Protein AF-Q2S5H6-F1 (afdb_monomer_lite)

Secondary structure (DSSP, 8-state):
-------------------------------PPPP----------------PPPPPP-----GGGTTS-TTSEEEEEEBSSPPPHHHHHHHHHHHHHHHTT-EETTEEEEEEEEEETTTEEEEEEEETTSS---HHHHHHHHHHHHHHHHTTTPPBPPTTEEEEE-TTS-EEEEEHHHHHHHHHTTSS-TTSEEE-TT--BHHHHHTTTTEEEGGGSGGGGGS------

pLDDT: mean 79.09, std 21.15, range [35.5, 98.0]

Sequence (229 aa):
MSGPPSAFHFSFSSQKHDGSGPSSFPRPCGAPCPPQTTDRVQLTRTTRPLLFPVPLRPMADPPAFSALPDDARLWIHATAAPLDDATQSALLDRLSAFMDGWTSHQQPVEGAATILDDRFLVVAAAPVGGGDISGCGIDDLAHAIDDAASALDVDWVPSLHVLYRTADGGVAAVSRRTFQQRAGDGAVTADTPVFDPSLTTLGALREGAFEAPARESWHAQLLGTPAAS

Foldseek 3Di:
DDDDDDDDDDDDDDDDDDDDDDDDDDDDDDDDDDDPDPPPPPPPPPVPPPLDQPPQDQPAQPPQCPVPDQQWWKFKWFFQDFADPVLQVQLQVLLVVCLVPQDAPNFRKHKHWHDDLSTIIMITIATDPGDDGDPVSVVSSVVSNVVSCVVSVIHTQDP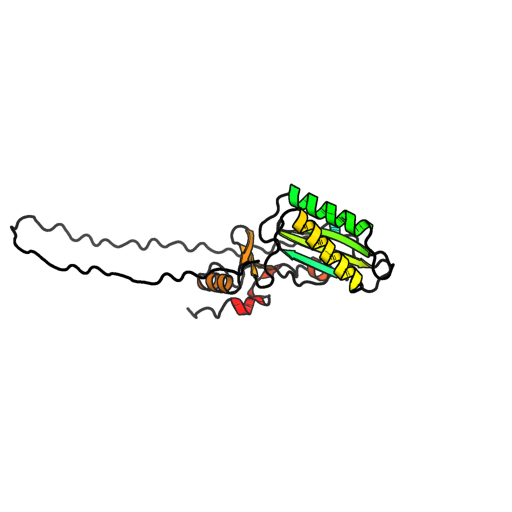QWWWWQFSVRHIHTGHLVVVLVCLVVVRADQSTKTADSPDTTNNCVNVVVGIDRCVVDPNVVSNPDPPDD

Radius of gyration: 29.43 Å; chains: 1; bounding box: 81×72×67 Å

Structure (mmCIF, N/CA/C/O backbone):
data_AF-Q2S5H6-F1
#
_entry.id   AF-Q2S5H6-F1
#
loop_
_atom_site.group_PDB
_atom_site.id
_atom_site.type_symbol
_atom_site.label_atom_id
_atom_site.label_alt_id
_atom_site.label_comp_id
_atom_site.label_asym_id
_atom_site.label_entity_id
_atom_site.label_seq_id
_atom_site.pdbx_PDB_ins_code
_atom_site.Cartn_x
_atom_site.Cartn_y
_atom_site.Cartn_z
_atom_site.occupancy
_atom_site.B_iso_or_equiv
_atom_site.auth_seq_id
_atom_site.auth_comp_id
_atom_site.auth_asym_id
_atom_site.auth_atom_id
_atom_site.pdbx_PDB_model_num
ATOM 1 N N . MET A 1 1 ? 8.651 54.892 -1.397 1.00 41.31 1 MET A N 1
ATOM 2 C CA . MET A 1 1 ? 7.287 55.368 -1.096 1.00 41.31 1 MET A CA 1
ATOM 3 C C . MET A 1 1 ? 6.672 54.421 -0.086 1.00 41.31 1 MET A C 1
ATOM 5 O O . MET A 1 1 ? 6.581 53.243 -0.379 1.00 41.31 1 MET A O 1
ATOM 9 N N . SER A 1 2 ? 6.359 54.987 1.081 1.00 45.00 2 SER A N 1
ATOM 10 C CA . SER A 1 2 ? 5.353 54.593 2.079 1.00 45.00 2 SER A CA 1
ATOM 11 C C . SER A 1 2 ? 5.37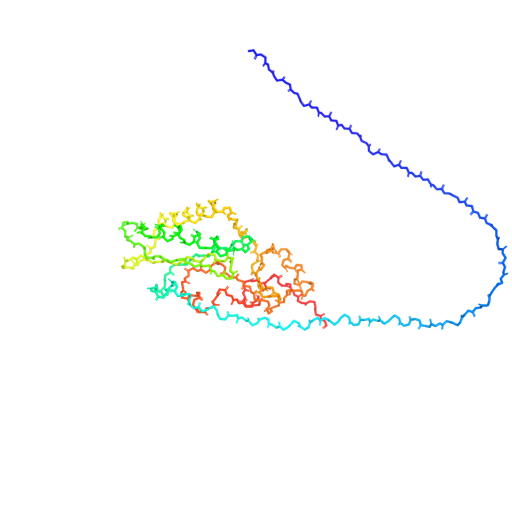8 53.178 2.671 1.00 45.00 2 SER A C 1
ATOM 13 O O . SER A 1 2 ? 5.160 52.186 1.990 1.00 45.00 2 SER A O 1
ATOM 15 N N . GLY A 1 3 ? 5.619 53.148 3.987 1.00 40.16 3 GLY A N 1
ATOM 16 C CA . GLY A 1 3 ? 5.584 51.979 4.862 1.00 40.16 3 GLY A CA 1
ATOM 17 C C . GLY A 1 3 ? 4.180 51.437 5.187 1.00 40.16 3 GLY A C 1
ATOM 18 O O . GLY A 1 3 ? 3.204 51.792 4.525 1.00 40.16 3 GLY A O 1
ATOM 19 N N . PRO A 1 4 ? 4.090 50.557 6.202 1.00 63.69 4 PRO A N 1
ATOM 20 C CA . PRO A 1 4 ? 2.935 49.706 6.473 1.00 63.69 4 PRO A CA 1
ATOM 21 C C . PRO A 1 4 ? 1.934 50.374 7.426 1.00 63.69 4 PRO A C 1
ATOM 23 O O . PRO A 1 4 ? 2.270 51.334 8.122 1.00 63.69 4 PRO A O 1
ATOM 26 N N . PRO A 1 5 ? 0.712 49.836 7.510 1.00 57.59 5 PRO A N 1
ATOM 27 C CA . PRO A 1 5 ? 0.063 49.682 8.819 1.00 57.59 5 PRO A CA 1
ATOM 28 C C . PRO A 1 5 ? -0.755 48.374 8.869 1.00 57.59 5 PRO A C 1
ATOM 30 O O . PRO A 1 5 ? -1.019 47.762 7.843 1.00 57.59 5 PRO A O 1
ATOM 33 N N . SER A 1 6 ? -1.277 47.849 9.967 1.00 49.31 6 SER A N 1
ATOM 34 C CA . SER A 1 6 ? -1.144 48.024 11.410 1.00 49.31 6 SER A CA 1
ATOM 35 C C . SER A 1 6 ? -1.956 46.868 12.000 1.00 49.31 6 SER A C 1
ATOM 37 O O . SER A 1 6 ? -2.987 46.484 11.447 1.00 49.31 6 SER A O 1
ATOM 39 N N . ALA A 1 7 ? -1.517 46.337 13.135 1.00 41.97 7 ALA A N 1
ATOM 40 C CA . ALA A 1 7 ? -2.331 45.465 13.966 1.00 41.97 7 ALA A CA 1
ATOM 41 C C . ALA A 1 7 ? -3.541 46.232 14.533 1.00 41.97 7 ALA A C 1
ATOM 43 O O . ALA A 1 7 ? -3.397 47.378 14.958 1.00 41.97 7 ALA A O 1
ATOM 44 N N . PHE A 1 8 ? -4.702 45.576 14.613 1.00 41.41 8 PHE A N 1
ATOM 45 C CA . PHE A 1 8 ? -5.784 45.980 15.511 1.00 41.41 8 PHE A CA 1
ATOM 46 C C . PHE A 1 8 ? -6.101 44.842 16.477 1.00 41.41 8 PHE A C 1
ATOM 48 O O . PHE A 1 8 ? -6.639 43.799 16.118 1.00 41.41 8 PHE A O 1
ATOM 55 N N . HIS A 1 9 ? -5.728 45.091 17.728 1.00 41.34 9 HIS A N 1
ATOM 56 C CA . HIS A 1 9 ? -6.263 44.454 18.918 1.00 41.34 9 HIS A CA 1
ATOM 57 C C . HIS A 1 9 ? -7.744 44.833 19.054 1.00 41.34 9 HIS A C 1
ATOM 59 O O . HIS A 1 9 ? -8.069 46.019 19.003 1.00 41.34 9 HIS A O 1
ATOM 65 N N . PHE A 1 10 ? -8.613 43.867 19.348 1.00 39.12 10 PHE A N 1
ATOM 66 C CA . PHE A 1 10 ? -9.809 44.142 20.139 1.00 39.12 10 PHE A CA 1
ATOM 67 C C . PHE A 1 10 ? -9.917 43.122 21.264 1.00 39.12 10 PHE A C 1
ATOM 69 O O . PHE A 1 10 ? -9.951 41.912 21.061 1.00 39.12 10 PHE A O 1
ATOM 76 N N . SER A 1 11 ? -9.899 43.677 22.467 1.00 35.50 11 SER A N 1
ATOM 77 C CA . SER A 1 11 ? -10.146 43.017 23.731 1.00 35.50 11 SER A CA 1
ATOM 78 C C . SER A 1 11 ? -11.599 43.273 24.137 1.00 35.50 11 SER A C 1
ATOM 80 O O . SER A 1 11 ? -12.194 44.263 23.711 1.00 35.50 11 SER A O 1
ATOM 82 N N . PHE A 1 12 ? -12.067 42.434 25.057 1.00 37.03 12 PHE A N 1
ATOM 83 C CA . PHE A 1 12 ? -12.981 42.731 26.166 1.00 37.03 12 PHE A CA 1
ATOM 84 C C . PHE A 1 12 ? -14.358 42.035 26.207 1.00 37.03 12 PHE A C 1
ATOM 86 O O . PHE A 1 12 ? -15.304 42.384 25.514 1.00 37.03 12 PHE A O 1
ATOM 93 N N . SER A 1 13 ? -14.414 41.138 27.200 1.00 39.81 13 SER A N 1
ATOM 94 C CA . SER A 1 13 ? -15.422 40.969 28.257 1.00 39.81 13 SER A CA 1
ATOM 95 C C . SER A 1 13 ? -16.746 40.241 28.032 1.00 39.81 13 SER A C 1
ATOM 97 O O . SER A 1 13 ? -17.716 40.753 27.487 1.00 39.81 13 SER A O 1
ATOM 99 N N . SER A 1 14 ? -16.781 39.075 28.689 1.00 46.44 14 SER A N 1
ATOM 100 C CA . SER A 1 14 ? -17.867 38.517 29.499 1.00 46.44 14 SER A CA 1
ATOM 101 C C . SER A 1 14 ? -18.847 39.526 30.094 1.00 46.44 14 SER A C 1
ATOM 103 O O . SER A 1 14 ? -18.432 40.489 30.735 1.00 46.44 14 SER A O 1
ATOM 105 N N . GLN A 1 15 ? -20.126 39.141 30.124 1.00 51.31 15 GLN A N 1
ATOM 106 C CA . GLN A 1 15 ? -20.993 39.476 31.250 1.00 51.31 15 GLN A CA 1
ATOM 107 C C . GLN A 1 15 ? -21.989 38.348 31.553 1.00 51.31 15 GLN A C 1
ATOM 109 O O . GLN A 1 15 ? -22.741 37.899 30.693 1.00 51.31 15 GLN A O 1
ATOM 114 N N . LYS A 1 16 ? -21.949 37.896 32.814 1.00 46.34 16 LYS A N 1
ATOM 115 C CA . LYS A 1 16 ? -22.944 37.051 33.483 1.00 46.34 16 LYS A CA 1
ATOM 116 C C . LYS A 1 16 ? -24.243 37.834 33.685 1.00 46.34 16 LYS A C 1
ATOM 118 O O . LYS A 1 16 ? -24.187 39.025 33.982 1.00 46.34 16 LYS A O 1
ATOM 123 N N . HIS A 1 17 ? -25.372 37.131 33.696 1.00 44.44 17 HIS A N 1
ATOM 124 C CA . HIS A 1 17 ? -26.560 37.572 34.420 1.00 44.44 17 HIS A CA 1
ATOM 125 C C . HIS A 1 17 ? -27.029 36.470 35.377 1.00 44.44 17 HIS A C 1
ATOM 127 O O . HIS A 1 17 ? -27.426 35.389 34.953 1.00 44.44 17 HIS A O 1
ATOM 133 N N . ASP A 1 18 ? -26.923 36.780 36.669 1.00 46.16 18 ASP A N 1
ATOM 134 C CA . ASP A 1 18 ? -27.624 36.145 37.787 1.00 46.16 18 ASP A CA 1
ATOM 135 C C . ASP A 1 18 ? -29.079 36.641 37.840 1.00 46.16 18 ASP A C 1
ATOM 137 O O . ASP A 1 18 ? -29.370 37.765 37.414 1.00 46.16 18 ASP A O 1
ATOM 141 N N . GLY A 1 19 ? -29.979 35.845 38.425 1.00 39.03 19 GLY A N 1
ATOM 142 C CA . GLY A 1 19 ? -31.370 36.251 38.646 1.00 39.03 19 GLY A CA 1
ATOM 143 C C . GLY A 1 19 ? -32.221 35.237 39.412 1.00 39.03 19 GLY A C 1
ATOM 144 O O . GLY A 1 19 ? -32.975 34.475 38.820 1.00 39.03 19 GLY A O 1
ATOM 145 N N . SER A 1 20 ? -32.090 35.259 40.736 1.00 38.12 20 SER A N 1
ATOM 146 C CA . SER A 1 20 ? -32.847 34.517 41.754 1.00 38.12 20 SER A CA 1
ATOM 147 C C . SER A 1 20 ? -34.321 34.940 41.906 1.00 38.12 20 SER A C 1
ATOM 149 O O . SER A 1 20 ? -34.638 36.117 41.770 1.00 38.12 20 SER A O 1
ATOM 151 N N . GLY A 1 21 ? -35.165 34.035 42.425 1.00 37.56 21 GLY A N 1
ATOM 152 C CA . GLY A 1 21 ? -36.109 34.384 43.506 1.00 37.56 21 GLY A CA 1
ATOM 153 C C . GLY A 1 21 ? -37.608 34.074 43.318 1.00 37.56 21 GLY A C 1
ATOM 154 O O . GLY A 1 21 ? -38.071 33.973 42.191 1.00 37.56 21 GLY A O 1
ATOM 155 N N . PRO A 1 22 ? -38.372 33.898 44.421 1.00 60.41 22 PRO A N 1
ATOM 156 C CA . PRO A 1 22 ? -39.398 32.853 44.553 1.00 60.41 22 PRO A CA 1
ATOM 157 C C . PRO A 1 22 ? -40.836 33.380 44.757 1.00 60.41 22 PRO A C 1
ATOM 159 O O . PRO A 1 22 ? -41.041 34.554 45.048 1.00 60.41 22 PRO A O 1
ATOM 162 N N . SER A 1 23 ? -41.841 32.494 44.708 1.00 41.31 23 SER A N 1
ATOM 163 C CA . SER A 1 23 ? -43.149 32.748 45.334 1.00 41.31 23 SER A CA 1
ATOM 164 C C . SER A 1 23 ? -43.878 31.453 45.714 1.00 41.31 23 SER A C 1
ATOM 166 O O . SER A 1 23 ? -43.809 30.449 45.008 1.00 41.31 23 SER A O 1
ATOM 168 N N . SER A 1 24 ? -44.557 31.512 46.858 1.00 39.38 24 SER A N 1
ATOM 169 C CA . SER A 1 24 ? -45.196 30.430 47.616 1.00 39.38 24 SER A CA 1
ATOM 170 C C . SER A 1 24 ? -46.724 30.604 47.687 1.00 39.38 24 SER A C 1
ATOM 172 O O . SER A 1 24 ? -47.216 31.712 47.494 1.00 39.38 24 SER A O 1
ATOM 174 N N . PHE A 1 25 ? -47.403 29.531 48.143 1.00 39.78 25 PHE A N 1
ATOM 175 C CA . PHE A 1 25 ? -48.773 29.405 48.718 1.00 39.78 25 PHE A CA 1
ATOM 176 C C . PHE A 1 25 ? -49.924 28.936 47.779 1.00 39.78 25 PHE A C 1
ATOM 178 O O . PHE A 1 25 ? -49.805 29.060 46.568 1.00 39.78 25 PHE A O 1
ATOM 185 N N . PRO A 1 26 ? -51.042 28.361 48.303 1.00 50.38 26 PRO A N 1
ATOM 186 C CA . PRO A 1 26 ? -51.146 27.013 48.889 1.00 50.38 26 PRO A CA 1
ATOM 187 C C . PRO A 1 26 ? -52.341 26.155 48.355 1.00 50.38 26 PRO A C 1
ATOM 189 O O . PRO A 1 26 ? -53.191 26.620 47.610 1.00 50.38 26 PRO A O 1
ATOM 192 N N . ARG A 1 27 ? -52.355 24.882 48.801 1.00 46.47 27 ARG A N 1
ATOM 193 C CA . ARG A 1 27 ? -53.306 23.727 48.718 1.00 46.47 27 ARG A CA 1
ATOM 194 C C . ARG A 1 27 ? -54.811 23.975 48.405 1.00 46.47 27 ARG A C 1
ATOM 196 O O . ARG A 1 27 ? -55.358 24.992 48.815 1.00 46.47 27 ARG A O 1
ATOM 203 N N . PRO A 1 28 ? -55.532 22.958 47.867 1.00 51.25 28 PRO A N 1
ATOM 204 C CA . PRO A 1 28 ? -56.244 22.013 48.753 1.00 51.25 28 PRO A CA 1
ATOM 205 C C . PRO A 1 28 ? -56.166 20.520 48.359 1.00 51.25 28 PRO A C 1
ATOM 207 O O . PRO A 1 28 ? -55.748 20.138 47.272 1.00 51.25 28 PRO A O 1
ATOM 210 N N . CYS A 1 29 ? -56.543 19.684 49.331 1.00 46.31 29 CYS A N 1
ATOM 211 C CA . CYS A 1 29 ? -56.570 18.222 49.331 1.00 46.31 29 CYS A CA 1
ATOM 212 C C . CYS A 1 29 ? -57.630 17.609 48.399 1.00 46.31 29 CYS A C 1
ATOM 214 O O . CYS A 1 29 ? -58.715 18.165 48.260 1.00 46.31 29 CYS A O 1
ATOM 216 N N . GLY A 1 30 ? -57.374 16.379 47.933 1.00 45.84 30 GLY A N 1
ATOM 217 C CA . GLY A 1 30 ? -58.431 15.416 47.598 1.00 45.84 30 GLY A CA 1
ATOM 218 C C . GLY A 1 30 ? -58.206 14.612 46.319 1.00 45.84 30 GLY A C 1
ATOM 219 O O . GLY A 1 30 ? -58.724 14.990 45.279 1.00 45.84 30 GLY A O 1
ATOM 220 N N . ALA A 1 31 ? -57.503 13.478 46.406 1.00 54.22 31 ALA A N 1
ATOM 221 C CA . ALA A 1 31 ? -57.706 12.320 45.524 1.00 54.22 31 ALA A CA 1
ATOM 222 C C . ALA A 1 31 ? -56.970 11.083 46.086 1.00 54.22 31 ALA A C 1
ATOM 224 O O . ALA A 1 31 ? -55.923 11.241 46.719 1.00 54.22 31 ALA A O 1
ATOM 225 N N . PRO A 1 32 ? -57.518 9.868 45.910 1.00 49.59 32 PRO A N 1
ATOM 226 C CA . PRO A 1 32 ? -57.022 8.657 46.552 1.00 49.59 32 PRO A CA 1
ATOM 227 C C . PRO A 1 32 ? -55.704 8.161 45.946 1.00 49.59 32 PRO A C 1
ATOM 229 O O . PRO A 1 32 ? -55.455 8.271 44.749 1.00 49.59 32 PRO A O 1
ATOM 232 N N . CYS A 1 33 ? -54.879 7.591 46.823 1.00 44.66 33 CYS A N 1
ATOM 233 C CA . CYS A 1 33 ? -53.596 6.966 46.527 1.00 44.66 33 CYS A CA 1
ATOM 234 C C . CYS A 1 33 ? -53.779 5.786 45.546 1.00 44.66 33 CYS A C 1
ATOM 236 O O . CYS A 1 33 ? -54.504 4.847 45.889 1.00 44.66 33 CYS A O 1
ATOM 238 N N . PRO A 1 34 ? -53.156 5.791 44.352 1.00 58.47 34 PRO A N 1
ATOM 239 C CA . PRO A 1 34 ? -53.111 4.609 43.500 1.00 58.47 34 PRO A CA 1
ATOM 240 C C . PRO A 1 34 ? -52.084 3.597 44.043 1.00 58.47 34 PRO A C 1
ATOM 242 O O . PRO A 1 34 ? -51.126 3.984 44.720 1.00 58.47 34 PRO A O 1
ATOM 245 N N . PRO A 1 35 ? -52.265 2.292 43.776 1.00 51.84 35 PRO A N 1
ATOM 246 C CA . PRO A 1 35 ? -51.356 1.264 44.261 1.00 51.84 35 PRO A CA 1
ATOM 247 C C . PRO A 1 35 ? -49.953 1.465 43.679 1.00 51.84 35 PRO A C 1
ATOM 249 O O . PRO A 1 35 ? -49.778 1.634 42.472 1.00 51.84 35 PRO A O 1
ATOM 252 N N . GLN A 1 36 ? -48.958 1.422 44.567 1.00 43.28 36 GLN A N 1
ATOM 253 C CA . GLN A 1 36 ? -47.537 1.367 44.241 1.00 43.28 36 GLN A CA 1
ATOM 254 C C . GLN A 1 36 ? -47.290 0.115 43.395 1.00 43.28 36 GLN A C 1
ATOM 256 O O . GLN A 1 36 ? -47.132 -0.988 43.918 1.00 43.28 36 GLN A O 1
ATOM 261 N N . THR A 1 37 ? -47.301 0.281 42.076 1.00 44.38 37 THR A N 1
ATOM 262 C CA . THR A 1 37 ? -46.774 -0.727 41.165 1.00 44.38 37 THR A CA 1
ATOM 263 C C . THR A 1 37 ? -45.272 -0.531 41.205 1.00 44.38 37 THR A C 1
ATOM 265 O O . THR A 1 37 ? -44.766 0.507 40.784 1.00 44.38 37 THR A O 1
ATOM 268 N N . THR A 1 38 ? -44.565 -1.483 41.800 1.00 50.25 38 THR A N 1
ATOM 269 C CA . THR A 1 38 ? -43.118 -1.591 41.678 1.00 50.25 38 THR A CA 1
ATOM 270 C C . THR A 1 38 ? -42.802 -1.741 40.197 1.00 50.25 38 THR A C 1
ATOM 272 O O . THR A 1 38 ? -42.874 -2.836 39.640 1.00 50.25 38 THR A O 1
ATOM 275 N N . ASP A 1 39 ? -42.496 -0.619 39.549 1.00 41.16 39 ASP A N 1
ATOM 276 C CA . ASP A 1 39 ? -41.937 -0.602 38.209 1.00 41.16 39 ASP A CA 1
ATOM 277 C C . ASP A 1 39 ? -40.529 -1.175 38.326 1.00 41.16 39 ASP A C 1
ATOM 279 O O . ASP A 1 39 ? -39.536 -0.508 38.630 1.00 41.16 39 ASP A O 1
ATOM 283 N N . ARG A 1 40 ? -40.479 -2.500 38.231 1.00 47.91 40 ARG A N 1
ATOM 284 C CA . ARG A 1 40 ? -39.261 -3.250 38.025 1.00 47.91 40 ARG A CA 1
ATOM 285 C C . ARG A 1 40 ? -38.775 -2.796 36.661 1.00 47.91 40 ARG A C 1
ATOM 287 O O . ARG A 1 40 ? -39.165 -3.397 35.665 1.00 47.91 40 ARG A O 1
ATOM 294 N N . VAL A 1 41 ? -37.943 -1.750 36.646 1.00 46.28 41 VAL A N 1
ATOM 295 C CA . VAL A 1 41 ? -37.131 -1.364 35.494 1.00 46.28 41 VAL A CA 1
ATOM 296 C C . VAL A 1 41 ? -36.535 -2.662 34.982 1.00 46.28 41 VAL A C 1
ATOM 298 O O . VAL A 1 41 ? -35.666 -3.268 35.620 1.00 46.28 41 VAL A O 1
ATOM 301 N N . GLN A 1 42 ? -37.104 -3.168 33.889 1.00 46.75 42 GLN A N 1
ATOM 302 C CA . GLN A 1 42 ? -36.507 -4.262 33.168 1.00 46.75 42 GLN A CA 1
ATOM 303 C C . GLN A 1 42 ? -35.183 -3.682 32.708 1.00 46.75 42 GLN A C 1
ATOM 305 O O . GLN A 1 42 ? -35.140 -2.851 31.806 1.00 46.75 42 GLN A O 1
ATOM 310 N N . LEU A 1 43 ? -34.111 -4.084 33.390 1.00 46.41 43 LEU A N 1
ATOM 311 C CA . LEU A 1 43 ? -32.789 -4.156 32.804 1.00 46.41 43 LEU A CA 1
ATOM 312 C C . LEU A 1 43 ? -32.993 -4.957 31.524 1.00 46.41 43 LEU A C 1
ATOM 314 O O . LEU A 1 43 ? -32.978 -6.191 31.538 1.00 46.41 43 LEU A O 1
ATOM 318 N N . THR A 1 44 ? -33.286 -4.256 30.431 1.00 44.62 44 THR A N 1
ATOM 319 C CA . THR A 1 44 ? -33.103 -4.787 29.101 1.00 44.62 44 THR A CA 1
ATOM 320 C C . THR A 1 44 ? -31.645 -5.193 29.117 1.00 44.62 44 THR A C 1
ATOM 322 O O . THR A 1 44 ? -30.741 -4.365 29.219 1.00 44.62 44 THR A O 1
ATOM 325 N N . ARG A 1 45 ? -31.405 -6.506 29.193 1.00 41.41 45 ARG A N 1
ATOM 326 C CA . ARG A 1 45 ? -30.089 -7.059 28.921 1.00 41.41 45 ARG A CA 1
ATOM 327 C C . ARG A 1 45 ? -29.803 -6.563 27.517 1.00 41.41 45 ARG A C 1
ATOM 329 O O . ARG A 1 45 ? -30.344 -7.110 26.561 1.00 41.41 45 ARG A O 1
ATOM 336 N N . THR A 1 46 ? -29.033 -5.485 27.405 1.00 45.00 46 THR A N 1
ATOM 337 C CA . THR A 1 46 ? -28.322 -5.155 26.185 1.00 45.00 46 THR A CA 1
ATOM 338 C C . THR A 1 46 ? -27.510 -6.402 25.919 1.00 45.00 46 THR A C 1
ATOM 340 O O . THR A 1 46 ? -26.529 -6.676 26.613 1.00 45.00 46 THR A O 1
ATOM 343 N N . THR A 1 47 ? -28.029 -7.251 25.038 1.00 45.12 47 THR A N 1
ATOM 344 C CA . THR A 1 47 ? -27.356 -8.455 24.589 1.00 45.12 47 THR A CA 1
ATOM 345 C C . THR A 1 47 ? -26.086 -7.955 23.938 1.00 45.12 47 THR A C 1
ATOM 347 O O . THR A 1 47 ? -26.106 -7.478 22.807 1.00 45.12 47 THR A O 1
ATOM 350 N N . ARG A 1 48 ? -25.000 -7.957 24.715 1.00 49.97 48 ARG A N 1
ATOM 351 C CA . ARG A 1 48 ? -23.657 -7.672 24.238 1.00 49.97 48 ARG A CA 1
ATOM 352 C C . ARG A 1 48 ? -23.461 -8.627 23.062 1.00 49.97 48 ARG A C 1
ATOM 354 O O . ARG A 1 48 ? -23.578 -9.836 23.288 1.00 49.97 48 ARG A O 1
ATOM 361 N N . PRO A 1 49 ? -23.316 -8.124 21.824 1.00 47.78 49 PRO A N 1
ATOM 362 C CA . PRO A 1 49 ? -23.194 -9.001 20.677 1.00 47.78 49 PRO A CA 1
ATOM 363 C C . PRO A 1 49 ? -22.022 -9.930 20.965 1.00 47.78 49 PRO A C 1
ATOM 365 O O . PRO A 1 49 ? -20.974 -9.488 21.442 1.00 47.78 49 PRO A O 1
ATOM 368 N N . LEU A 1 50 ? -22.239 -11.229 20.771 1.00 45.59 50 LEU A N 1
ATOM 369 C CA . LEU A 1 50 ? -21.146 -12.183 20.789 1.00 45.59 50 LEU A CA 1
ATOM 370 C C . LEU A 1 50 ? -20.220 -11.746 19.653 1.00 45.59 50 LEU A C 1
ATOM 372 O O . LEU A 1 50 ? -20.572 -11.898 18.485 1.00 45.59 50 LEU A O 1
ATOM 376 N N . LEU A 1 51 ? -19.092 -11.116 20.000 1.00 53.00 51 LEU A N 1
ATOM 377 C CA . LEU A 1 51 ? -17.994 -10.905 19.070 1.00 53.00 51 LEU A CA 1
ATOM 378 C C . LEU A 1 51 ? -17.495 -12.300 18.706 1.00 53.00 51 LEU A C 1
ATOM 380 O O . LEU A 1 51 ? -16.704 -12.903 19.428 1.00 53.00 51 LEU A O 1
ATOM 384 N N . PHE A 1 52 ? -18.022 -12.846 17.618 1.00 45.06 52 PHE A N 1
ATOM 385 C CA . PHE A 1 52 ? -17.359 -13.946 16.950 1.00 45.06 52 PHE A CA 1
ATOM 386 C C . PHE A 1 52 ? -16.021 -13.401 16.439 1.00 45.06 52 PHE A C 1
ATOM 388 O O . PHE A 1 52 ? -16.013 -12.310 15.858 1.00 45.06 52 PHE A O 1
ATOM 395 N N . PRO A 1 53 ? -14.894 -14.092 16.677 1.00 54.41 53 PRO A N 1
ATOM 396 C CA . PRO A 1 53 ? -13.629 -13.686 16.088 1.00 54.41 53 PRO A CA 1
ATOM 397 C C . PRO A 1 53 ? -13.814 -13.649 14.569 1.00 54.41 53 PRO A C 1
ATOM 399 O O . PRO A 1 53 ? -14.241 -14.639 13.971 1.00 54.41 53 PRO A O 1
ATOM 402 N N . VAL A 1 54 ? -13.565 -12.484 13.962 1.00 56.88 54 VAL A N 1
ATOM 403 C CA . VAL A 1 54 ? -13.546 -12.352 12.504 1.00 56.88 54 VAL A CA 1
ATOM 404 C C . VAL A 1 54 ? -12.446 -13.298 12.025 1.00 56.88 54 VAL A C 1
ATOM 406 O O . VAL A 1 54 ? -11.304 -13.128 12.454 1.00 56.88 54 VAL A O 1
ATOM 409 N N . PRO A 1 55 ? -12.762 -14.336 11.230 1.00 53.62 55 PRO A N 1
ATOM 410 C CA . PRO A 1 55 ? -11.739 -15.265 10.783 1.00 53.62 55 PRO A CA 1
ATOM 411 C C . PRO A 1 55 ? -10.700 -14.482 9.982 1.00 53.62 55 PRO A C 1
ATOM 413 O O . PRO A 1 55 ? -11.070 -13.720 9.086 1.00 53.62 55 PRO A O 1
ATOM 416 N N . LEU A 1 56 ? -9.419 -14.676 10.315 1.00 58.91 56 LEU A N 1
ATOM 417 C CA . LEU A 1 56 ? -8.313 -14.184 9.498 1.00 58.91 56 LEU A CA 1
ATOM 418 C C . LEU A 1 56 ? -8.533 -14.728 8.093 1.00 58.91 56 LEU A C 1
ATOM 420 O O . LEU A 1 56 ? -8.611 -15.947 7.894 1.00 58.91 56 LEU A O 1
ATOM 424 N N . ARG A 1 57 ? -8.728 -13.830 7.132 1.00 61.22 57 ARG A N 1
ATOM 425 C CA . ARG A 1 57 ? -8.839 -14.251 5.743 1.00 61.22 57 ARG A CA 1
ATOM 426 C C . ARG A 1 57 ? -7.429 -14.634 5.313 1.00 61.22 57 ARG A C 1
ATOM 428 O O . ARG A 1 57 ? -6.546 -13.789 5.422 1.00 61.22 57 ARG A O 1
ATOM 435 N N . PRO A 1 58 ? -7.185 -15.872 4.849 1.00 53.41 58 PRO A N 1
ATOM 436 C CA . PRO A 1 58 ? -5.919 -16.164 4.205 1.00 53.41 58 PRO A CA 1
ATOM 437 C C . PRO A 1 58 ? -5.821 -15.225 3.006 1.00 53.41 58 PRO A C 1
ATOM 439 O O . PRO A 1 58 ? -6.616 -15.323 2.067 1.00 53.41 58 PRO A O 1
ATOM 442 N N . MET A 1 59 ? -4.903 -14.265 3.078 1.00 58.47 59 MET A N 1
ATOM 443 C CA . MET A 1 59 ? -4.563 -13.454 1.926 1.00 58.47 59 MET A CA 1
ATOM 444 C C . MET A 1 59 ? -3.893 -14.385 0.928 1.00 58.47 59 MET A C 1
ATOM 446 O O . MET A 1 59 ? -2.777 -14.849 1.137 1.00 58.47 59 MET A O 1
ATOM 450 N N . ALA A 1 60 ? -4.643 -14.746 -0.110 1.00 54.28 60 ALA A N 1
ATOM 451 C CA . ALA A 1 60 ? -4.117 -15.526 -1.212 1.00 54.28 60 ALA A CA 1
ATOM 452 C C . ALA A 1 60 ? -2.984 -14.737 -1.878 1.00 54.28 60 ALA A C 1
ATOM 454 O O . ALA A 1 60 ? -3.115 -13.524 -2.039 1.00 54.28 60 ALA A O 1
ATOM 455 N N . ASP A 1 61 ? -1.908 -15.433 -2.260 1.00 63.78 61 ASP A N 1
ATOM 456 C CA . ASP A 1 61 ? -0.821 -14.888 -3.080 1.00 63.78 61 ASP A CA 1
ATOM 457 C C . ASP A 1 61 ? -1.432 -14.143 -4.277 1.00 63.78 61 ASP A C 1
ATOM 459 O O . ASP A 1 61 ? -2.076 -14.782 -5.122 1.00 63.78 61 ASP A O 1
ATOM 463 N N . PRO A 1 62 ? -1.339 -12.801 -4.325 1.00 73.12 62 PRO A N 1
ATOM 464 C CA . PRO A 1 62 ? -1.950 -12.038 -5.395 1.00 73.12 62 PRO A CA 1
ATOM 465 C C . PRO A 1 62 ? -1.372 -12.515 -6.730 1.00 73.12 62 PRO A C 1
ATOM 467 O O . PRO A 1 62 ? -0.150 -12.586 -6.866 1.00 73.12 62 PRO A O 1
ATOM 470 N N . PRO A 1 63 ? -2.203 -12.802 -7.750 1.00 77.19 63 PRO A N 1
ATOM 471 C CA . PRO A 1 63 ? -1.711 -13.305 -9.033 1.00 77.19 63 PRO A CA 1
ATOM 472 C C . PRO A 1 63 ? -0.711 -12.347 -9.700 1.00 77.19 63 PRO A C 1
ATOM 474 O O . PRO A 1 63 ? 0.114 -12.785 -10.492 1.00 77.19 63 PRO A O 1
ATOM 477 N N . ALA A 1 64 ? -0.736 -11.059 -9.337 1.00 83.50 64 ALA A N 1
ATOM 478 C CA . ALA A 1 64 ? 0.239 -10.059 -9.763 1.00 83.50 64 ALA A CA 1
ATOM 479 C C . ALA A 1 64 ? 1.691 -10.393 -9.360 1.00 83.50 64 ALA A C 1
ATOM 481 O O . ALA A 1 64 ? 2.622 -9.940 -10.019 1.00 83.50 64 ALA A O 1
ATOM 482 N N . PHE A 1 65 ? 1.905 -11.186 -8.307 1.00 90.81 65 PHE A N 1
ATOM 483 C CA . PHE A 1 65 ? 3.233 -11.456 -7.751 1.00 90.81 65 PHE A CA 1
ATOM 484 C C . PHE A 1 65 ? 3.789 -12.837 -8.097 1.00 90.81 65 PHE A C 1
ATOM 486 O O . PHE A 1 65 ? 4.925 -13.137 -7.736 1.00 90.81 65 PHE A O 1
ATOM 493 N N . SER A 1 66 ? 3.051 -13.680 -8.825 1.00 87.94 66 SER A N 1
ATOM 494 C CA . SER A 1 66 ? 3.421 -15.089 -9.042 1.00 87.94 66 SER A CA 1
ATOM 495 C C . SER A 1 66 ? 4.777 -15.300 -9.732 1.00 87.94 66 SER A C 1
ATOM 497 O O . SER A 1 66 ? 5.357 -16.375 -9.621 1.00 87.94 66 SER A O 1
ATOM 499 N N . ALA A 1 67 ? 5.266 -14.303 -10.475 1.00 89.19 67 ALA A N 1
ATOM 500 C CA . ALA A 1 67 ? 6.559 -14.352 -11.158 1.00 89.19 67 ALA A CA 1
ATOM 501 C C . ALA A 1 67 ? 7.742 -13.892 -10.282 1.00 89.19 67 ALA A C 1
ATOM 503 O O . ALA A 1 67 ? 8.889 -14.158 -10.632 1.00 89.19 67 ALA A O 1
ATOM 504 N N . LEU A 1 68 ? 7.477 -13.221 -9.155 1.00 92.81 68 LEU A N 1
ATOM 505 C CA . LEU A 1 68 ? 8.502 -12.664 -8.274 1.00 92.81 68 LEU A CA 1
ATOM 506 C C . LEU A 1 68 ? 8.943 -13.679 -7.202 1.00 92.81 68 LEU A C 1
ATOM 508 O O . LEU A 1 68 ? 8.105 -14.419 -6.663 1.00 92.81 68 LEU A O 1
ATOM 512 N N . PRO A 1 69 ? 10.244 -13.707 -6.854 1.00 93.56 69 PRO A N 1
ATOM 513 C CA . PRO A 1 69 ? 10.766 -14.586 -5.814 1.00 93.56 69 PRO A CA 1
ATOM 514 C C . PRO A 1 69 ? 10.350 -14.114 -4.410 1.00 93.56 69 PRO A C 1
ATOM 516 O O . PRO A 1 69 ? 9.998 -12.956 -4.204 1.00 93.56 69 PRO A O 1
ATOM 519 N N . ASP A 1 70 ? 10.403 -15.006 -3.420 1.00 93.88 70 ASP A N 1
ATOM 520 C CA . ASP A 1 70 ? 9.987 -14.700 -2.039 1.00 93.88 70 ASP A CA 1
ATOM 521 C C . ASP A 1 70 ? 10.869 -13.646 -1.347 1.00 93.88 70 ASP A C 1
ATOM 523 O O . ASP A 1 70 ? 10.417 -12.953 -0.434 1.00 93.88 70 ASP A O 1
ATOM 527 N N . ASP A 1 71 ? 12.122 -13.501 -1.773 1.00 93.69 71 ASP A N 1
ATOM 528 C CA . ASP A 1 71 ? 13.046 -12.479 -1.278 1.00 93.69 71 ASP A CA 1
ATOM 529 C C . ASP A 1 71 ? 12.874 -11.117 -1.970 1.00 93.69 71 ASP A C 1
ATOM 531 O O . ASP A 1 71 ? 13.571 -10.165 -1.610 1.00 93.69 71 ASP A O 1
ATOM 535 N N . ALA A 1 72 ? 11.927 -10.991 -2.911 1.00 95.00 72 ALA A N 1
ATOM 536 C CA . ALA A 1 72 ? 11.570 -9.710 -3.504 1.00 95.00 72 ALA A CA 1
ATOM 537 C C . ALA A 1 72 ? 11.183 -8.705 -2.414 1.00 95.00 72 ALA A C 1
ATOM 539 O O . ALA A 1 72 ? 10.446 -9.022 -1.470 1.00 95.00 72 ALA A O 1
ATOM 540 N N . ARG A 1 73 ? 11.673 -7.472 -2.564 1.00 96.31 73 ARG A N 1
ATOM 541 C CA . ARG A 1 73 ? 11.351 -6.379 -1.650 1.00 96.31 73 ARG A CA 1
ATOM 542 C C . ARG A 1 73 ? 9.881 -6.024 -1.756 1.00 96.31 73 ARG A C 1
ATOM 544 O O . ARG A 1 73 ? 9.316 -6.064 -2.844 1.00 96.31 73 ARG A O 1
ATOM 551 N N . LEU A 1 74 ? 9.303 -5.639 -0.626 1.00 96.88 74 LEU A N 1
ATOM 552 C CA . LEU A 1 74 ? 7.901 -5.282 -0.485 1.00 96.88 74 LEU A CA 1
ATOM 553 C C . LEU A 1 74 ? 7.756 -3.882 0.113 1.00 96.88 74 LEU A C 1
ATOM 555 O O . LEU A 1 74 ? 8.455 -3.532 1.065 1.00 96.88 74 LEU A O 1
ATOM 559 N N . TRP A 1 75 ? 6.807 -3.120 -0.421 1.00 97.56 75 TRP A N 1
ATOM 560 C CA . TRP A 1 75 ? 6.337 -1.852 0.126 1.00 97.56 75 TRP A CA 1
ATOM 561 C C . TRP A 1 75 ? 4.819 -1.883 0.221 1.00 97.56 75 TRP A C 1
ATOM 563 O O . TRP A 1 75 ? 4.142 -2.311 -0.716 1.00 97.56 75 TRP A O 1
ATOM 573 N N . ILE A 1 76 ? 4.279 -1.421 1.348 1.00 96.88 76 ILE A N 1
ATOM 574 C CA . ILE A 1 76 ? 2.837 -1.368 1.579 1.00 96.88 76 ILE A CA 1
ATOM 575 C C . ILE A 1 76 ? 2.447 0.035 2.033 1.00 96.88 76 ILE A C 1
ATOM 577 O O . ILE A 1 76 ? 2.903 0.519 3.069 1.00 96.88 76 ILE A O 1
ATOM 581 N N . HIS A 1 77 ? 1.550 0.666 1.281 1.00 97.06 77 HIS A N 1
ATOM 582 C CA . HIS A 1 77 ? 0.983 1.974 1.589 1.00 97.06 77 HIS A CA 1
ATOM 583 C C . HIS A 1 77 ? -0.526 1.840 1.777 1.00 97.06 77 HIS A C 1
ATOM 585 O O . HIS A 1 77 ? -1.232 1.336 0.909 1.00 97.06 77 HIS A O 1
ATOM 591 N N . ALA A 1 78 ? -1.034 2.285 2.925 1.00 96.88 78 ALA A N 1
ATOM 592 C CA . ALA A 1 78 ? -2.464 2.280 3.205 1.00 96.88 78 ALA A CA 1
ATOM 593 C C . ALA A 1 78 ? -3.079 3.640 2.864 1.00 96.88 78 ALA A C 1
ATOM 595 O O . ALA A 1 78 ? -2.534 4.674 3.254 1.00 96.88 78 ALA A O 1
ATOM 596 N N . THR A 1 79 ? -4.235 3.650 2.209 1.00 97.31 79 THR A N 1
ATOM 597 C CA . THR A 1 79 ? -4.986 4.871 1.893 1.00 97.31 79 THR A CA 1
ATOM 598 C C . THR A 1 79 ? -5.935 5.278 3.021 1.00 97.31 79 THR A C 1
ATOM 600 O O . THR A 1 79 ? -6.522 4.447 3.733 1.00 97.31 79 THR A O 1
ATOM 603 N N . ALA A 1 80 ? -6.092 6.590 3.214 1.00 95.12 80 ALA A N 1
ATOM 604 C CA . ALA A 1 80 ? -6.922 7.162 4.273 1.00 95.12 80 ALA A CA 1
ATOM 605 C C . ALA A 1 80 ? -8.399 6.739 4.139 1.00 95.12 80 ALA A C 1
ATOM 607 O O . ALA A 1 80 ? -9.069 6.453 5.142 1.00 95.12 80 ALA A O 1
ATOM 608 N N . ALA A 1 81 ? -8.880 6.598 2.903 1.00 93.88 81 ALA A N 1
ATOM 609 C CA . ALA A 1 81 ? -10.208 6.102 2.547 1.00 93.88 81 ALA A CA 1
ATOM 610 C C . ALA A 1 81 ? -10.119 4.899 1.585 1.00 93.88 81 ALA A C 1
ATOM 612 O O . ALA A 1 81 ? -9.099 4.753 0.910 1.00 93.88 81 ALA A O 1
ATOM 613 N N . PRO A 1 82 ? -11.150 4.030 1.519 1.00 94.75 82 PRO A N 1
ATOM 614 C CA . PRO A 1 82 ? -11.215 2.979 0.507 1.00 94.75 82 PRO A CA 1
ATOM 615 C C . PRO A 1 82 ? -11.220 3.578 -0.900 1.00 94.75 82 PRO A C 1
ATOM 617 O O . PRO A 1 82 ? -11.852 4.612 -1.125 1.00 94.75 82 PRO A O 1
ATOM 620 N N . LEU A 1 83 ? -10.533 2.919 -1.823 1.00 96.00 83 LEU A N 1
ATOM 621 C CA . LEU A 1 83 ? -10.458 3.283 -3.230 1.00 96.00 83 LEU A CA 1
ATOM 622 C C . LEU A 1 83 ? -11.571 2.585 -4.012 1.00 96.00 83 LEU A C 1
ATOM 624 O O . LEU A 1 83 ? -11.794 1.388 -3.841 1.00 96.00 83 LEU A O 1
ATOM 628 N N . ASP A 1 84 ? -12.241 3.310 -4.906 1.00 96.88 84 ASP A N 1
ATOM 629 C CA . ASP A 1 84 ? -13.142 2.682 -5.874 1.00 96.88 84 ASP A CA 1
ATOM 630 C C . ASP A 1 84 ? -12.369 1.986 -7.008 1.00 96.88 84 ASP A C 1
ATOM 632 O O . ASP A 1 84 ? -11.208 2.301 -7.275 1.00 96.88 84 ASP A O 1
ATOM 636 N N . ASP A 1 85 ? -13.020 1.047 -7.697 1.00 96.56 85 ASP A N 1
ATOM 637 C CA . ASP A 1 85 ? -12.405 0.234 -8.757 1.00 96.56 85 ASP A CA 1
ATOM 638 C C . ASP A 1 85 ? -11.732 1.078 -9.855 1.00 96.56 85 ASP A C 1
ATOM 640 O O . ASP A 1 85 ? -10.695 0.698 -10.401 1.00 96.56 85 ASP A O 1
ATOM 644 N N . ALA A 1 86 ? -12.309 2.239 -10.182 1.00 97.50 86 ALA A N 1
ATOM 645 C CA . ALA A 1 86 ? -11.777 3.127 -11.212 1.00 97.50 86 ALA A CA 1
ATOM 646 C C . ALA A 1 86 ? -10.456 3.770 -10.765 1.00 97.50 86 ALA A C 1
ATOM 648 O O . ALA A 1 86 ? -9.493 3.811 -11.534 1.00 97.50 86 ALA A O 1
ATOM 649 N N . THR A 1 87 ? -10.398 4.231 -9.516 1.00 97.62 87 THR A N 1
ATOM 650 C CA . THR A 1 87 ? -9.201 4.809 -8.898 1.00 97.62 87 THR A CA 1
ATOM 651 C C . THR A 1 87 ? -8.133 3.744 -8.691 1.00 97.62 87 THR A C 1
ATOM 653 O O . THR A 1 87 ? -6.963 3.991 -8.981 1.00 97.62 87 THR A O 1
ATOM 656 N N . GLN A 1 88 ? -8.532 2.541 -8.264 1.00 97.69 88 GLN A N 1
ATOM 657 C CA . GLN A 1 88 ? -7.644 1.388 -8.145 1.00 97.69 88 GLN A CA 1
ATOM 658 C C . GLN A 1 88 ? -6.970 1.065 -9.486 1.00 97.69 88 GLN A C 1
ATOM 660 O O . GLN A 1 88 ? -5.742 1.013 -9.555 1.00 97.69 88 GLN A O 1
ATOM 665 N N . SER A 1 89 ? -7.753 0.929 -10.563 1.00 97.44 89 SER A N 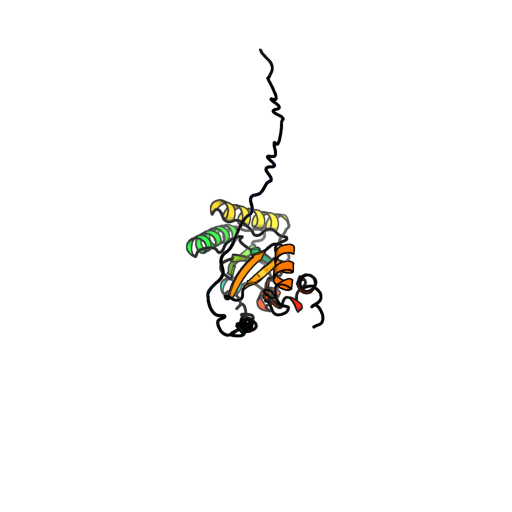1
ATOM 666 C CA . SER A 1 89 ? -7.218 0.676 -11.907 1.00 97.44 89 SER A CA 1
ATOM 667 C C . SER A 1 89 ? -6.279 1.794 -12.359 1.00 97.44 89 SER A C 1
ATOM 669 O O . SER A 1 89 ? -5.165 1.519 -12.790 1.00 97.44 89 SER A O 1
ATOM 671 N N . ALA A 1 90 ? -6.684 3.059 -12.206 1.00 97.81 90 ALA A N 1
ATOM 672 C CA . ALA A 1 90 ? -5.874 4.195 -12.639 1.00 97.81 90 ALA A CA 1
ATOM 673 C C . ALA A 1 90 ? -4.543 4.309 -11.874 1.00 97.81 90 ALA A C 1
ATOM 675 O O . ALA A 1 90 ? -3.532 4.715 -12.453 1.00 97.81 90 ALA A O 1
ATOM 676 N N . LEU A 1 91 ? -4.533 3.966 -10.582 1.00 97.62 91 LEU A N 1
ATOM 677 C CA . LEU A 1 91 ? -3.322 3.943 -9.764 1.00 97.62 91 LEU A CA 1
ATOM 678 C C . LEU A 1 91 ? -2.377 2.827 -10.227 1.00 97.62 91 LEU A C 1
ATOM 680 O O . LEU A 1 91 ? -1.191 3.079 -10.445 1.00 97.62 91 LEU A O 1
ATOM 684 N N . LEU A 1 92 ? -2.908 1.619 -10.432 1.00 97.31 92 LEU A N 1
ATOM 685 C CA . LEU A 1 92 ? -2.136 0.468 -10.904 1.00 97.31 92 LEU A CA 1
ATOM 686 C C . LEU A 1 92 ? -1.579 0.681 -12.318 1.00 97.31 92 LEU A C 1
ATOM 688 O O . LEU A 1 92 ? -0.413 0.371 -12.549 1.00 97.31 92 LEU A O 1
ATOM 692 N N . ASP A 1 93 ? -2.348 1.279 -13.231 1.00 97.00 93 ASP A N 1
ATOM 693 C CA . ASP A 1 93 ? -1.902 1.573 -14.601 1.00 97.00 93 ASP A CA 1
ATOM 694 C C . ASP A 1 93 ? -0.710 2.545 -14.617 1.00 97.00 93 ASP A C 1
ATOM 696 O O . ASP A 1 93 ? 0.263 2.348 -15.350 1.00 97.00 93 ASP A O 1
ATOM 700 N N . ARG A 1 94 ? -0.746 3.586 -13.773 1.00 97.50 94 ARG A N 1
ATOM 701 C CA . ARG A 1 94 ? 0.362 4.549 -13.634 1.00 97.50 94 ARG A CA 1
ATOM 702 C C . ARG A 1 94 ? 1.625 3.888 -13.094 1.00 97.50 94 ARG A C 1
ATOM 704 O O . ARG A 1 94 ? 2.714 4.150 -13.602 1.00 97.50 94 ARG A O 1
ATOM 711 N N . LEU A 1 95 ? 1.480 3.033 -12.083 1.00 97.31 95 LEU A N 1
ATOM 712 C CA . LEU A 1 95 ? 2.605 2.310 -11.494 1.00 97.31 95 LEU A CA 1
ATOM 713 C C . LEU A 1 95 ? 3.172 1.266 -12.457 1.00 97.31 95 LEU A C 1
ATOM 715 O O . LEU A 1 95 ? 4.389 1.156 -12.567 1.00 97.31 95 LEU A O 1
ATOM 719 N N . SER A 1 96 ? 2.319 0.567 -13.209 1.00 95.12 96 SER A N 1
ATOM 720 C CA . SER A 1 96 ? 2.755 -0.353 -14.263 1.00 95.12 96 SER A CA 1
ATOM 721 C C . SER A 1 96 ? 3.591 0.375 -15.318 1.00 95.12 9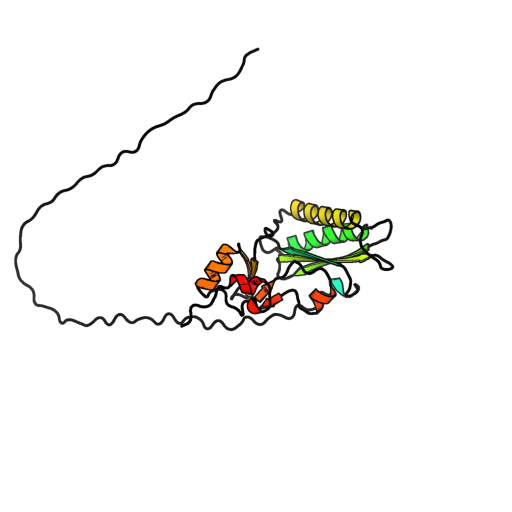6 SER A C 1
ATOM 723 O O . SER A 1 96 ? 4.664 -0.099 -15.679 1.00 95.12 96 SER A O 1
ATOM 725 N N . ALA A 1 97 ? 3.155 1.559 -15.760 1.00 95.56 97 ALA A N 1
ATOM 726 C CA . ALA A 1 97 ? 3.903 2.357 -16.730 1.00 95.56 97 ALA A CA 1
ATOM 727 C C . ALA A 1 97 ? 5.273 2.825 -16.199 1.00 95.56 97 ALA A C 1
ATOM 729 O O . ALA A 1 97 ? 6.228 2.926 -16.967 1.00 95.56 97 ALA A O 1
ATOM 730 N N . PHE A 1 98 ? 5.387 3.104 -14.896 1.00 96.25 98 PHE A N 1
ATOM 731 C CA . PHE A 1 98 ? 6.679 3.368 -14.257 1.00 96.25 98 PHE A CA 1
ATOM 732 C C . PHE A 1 98 ? 7.567 2.114 -14.246 1.00 96.25 98 PHE A C 1
ATOM 734 O O . PHE A 1 98 ? 8.739 2.187 -14.619 1.00 96.25 98 PHE A O 1
ATOM 741 N N . MET A 1 99 ? 7.005 0.966 -13.858 1.00 94.38 99 MET A N 1
ATOM 742 C CA . MET A 1 99 ? 7.733 -0.303 -13.741 1.00 94.38 99 MET A CA 1
ATOM 743 C C . MET A 1 99 ? 8.320 -0.771 -15.077 1.00 94.38 99 MET A C 1
ATOM 745 O O . MET A 1 99 ? 9.445 -1.266 -15.084 1.00 94.38 99 MET A O 1
ATOM 749 N N . ASP A 1 100 ? 7.640 -0.529 -16.203 1.00 92.38 100 ASP A N 1
ATOM 750 C CA . ASP A 1 100 ? 8.141 -0.856 -17.551 1.00 92.38 100 ASP A CA 1
ATOM 751 C C . ASP A 1 100 ? 9.499 -0.198 -17.878 1.00 92.38 100 ASP A C 1
ATOM 753 O O . ASP A 1 100 ? 10.260 -0.698 -18.712 1.00 92.38 100 ASP A O 1
ATOM 757 N N . GLY A 1 101 ? 9.811 0.935 -17.239 1.00 91.25 101 GLY A N 1
ATOM 758 C CA . GLY A 1 101 ? 11.056 1.684 -17.426 1.00 91.25 101 GLY A CA 1
ATOM 759 C C . GLY A 1 101 ? 11.987 1.683 -16.214 1.00 91.25 101 GLY A C 1
ATOM 760 O O . GLY A 1 101 ? 13.002 2.387 -16.234 1.00 91.25 101 GLY A O 1
ATOM 761 N N . TRP A 1 102 ? 11.658 0.950 -15.149 1.00 95.06 102 T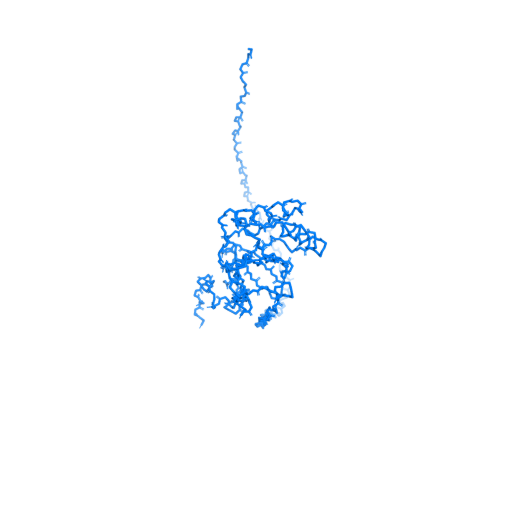RP A N 1
ATOM 762 C CA . TRP A 1 102 ? 12.360 1.083 -13.879 1.00 95.06 102 TRP A CA 1
ATOM 763 C C . TRP A 1 102 ? 13.725 0.388 -13.898 1.00 95.06 102 TRP A C 1
ATOM 765 O O . TRP A 1 102 ? 13.874 -0.787 -14.243 1.00 95.06 102 TRP A O 1
ATOM 775 N N . THR A 1 103 ? 14.756 1.138 -13.506 1.00 90.12 103 THR A N 1
ATOM 776 C CA . THR A 1 103 ? 16.131 0.642 -13.423 1.00 90.12 103 THR A CA 1
ATOM 777 C C . THR A 1 103 ? 16.796 1.082 -12.125 1.00 90.12 103 THR A C 1
ATOM 779 O O . THR A 1 103 ? 16.511 2.147 -11.587 1.00 90.12 103 THR A O 1
ATOM 782 N N . SER A 1 104 ? 17.724 0.269 -11.629 1.00 87.94 104 SER A N 1
ATOM 783 C CA . SER A 1 104 ? 18.535 0.539 -10.443 1.00 87.94 104 SER A CA 1
ATOM 784 C C . SER A 1 104 ? 19.993 0.215 -10.766 1.00 87.94 104 SER A C 1
ATOM 786 O O . SER A 1 104 ? 20.292 -0.896 -11.191 1.00 87.94 104 SER A O 1
ATOM 788 N N . HIS A 1 105 ? 20.914 1.177 -10.622 1.00 84.06 105 HIS A N 1
ATOM 789 C CA . HIS A 1 105 ? 22.307 1.042 -11.096 1.00 84.06 105 HIS A CA 1
ATOM 790 C C . HIS A 1 105 ? 22.421 0.503 -12.538 1.00 84.06 105 HIS A C 1
ATOM 792 O O . HIS A 1 105 ? 23.302 -0.295 -12.846 1.00 84.06 105 HIS A O 1
ATOM 798 N N . GLN A 1 106 ? 21.536 0.959 -13.434 1.00 82.44 106 GLN A N 1
ATOM 799 C CA . GLN A 1 106 ? 21.467 0.524 -14.840 1.00 82.44 106 GLN A CA 1
ATOM 800 C C . GLN A 1 106 ? 21.057 -0.947 -15.041 1.00 82.44 106 GLN A C 1
ATOM 802 O O . GLN A 1 106 ? 21.098 -1.441 -16.167 1.00 82.44 106 GLN A O 1
ATOM 807 N N . GLN A 1 107 ? 20.642 -1.639 -13.979 1.00 87.94 107 GLN A N 1
ATOM 808 C CA . GLN A 1 107 ? 20.023 -2.957 -14.058 1.00 87.94 107 GLN A CA 1
ATOM 809 C C . GLN A 1 107 ? 18.498 -2.803 -14.075 1.00 87.94 107 GLN A C 1
ATOM 811 O O . GLN A 1 107 ? 17.970 -2.018 -13.283 1.00 87.94 107 GLN A O 1
ATOM 816 N N . PRO A 1 108 ? 17.780 -3.520 -14.955 1.00 91.94 108 PRO A N 1
ATOM 817 C CA . PRO A 1 108 ? 16.323 -3.549 -14.923 1.00 91.94 108 PRO A CA 1
ATOM 818 C C . PRO A 1 108 ? 15.809 -4.078 -13.582 1.00 91.94 108 PRO A C 1
ATOM 820 O O . PRO A 1 108 ? 16.408 -4.987 -12.998 1.00 91.94 108 PRO A O 1
ATOM 823 N N . VAL A 1 109 ? 14.699 -3.519 -13.111 1.00 94.44 109 VAL A N 1
ATOM 824 C CA . VAL A 1 109 ? 13.987 -4.003 -11.926 1.00 94.44 109 VAL A CA 1
ATOM 825 C C . VAL A 1 109 ? 12.643 -4.557 -12.376 1.00 94.44 109 VAL A C 1
ATOM 827 O O . VAL A 1 109 ? 11.869 -3.857 -13.019 1.00 94.44 109 VAL A O 1
ATOM 830 N N . GLU A 1 110 ? 12.366 -5.813 -12.038 1.00 94.44 110 GLU A N 1
ATOM 831 C CA . GLU A 1 110 ? 11.044 -6.401 -12.233 1.00 94.44 110 GLU A CA 1
ATOM 832 C C . GLU A 1 110 ? 10.189 -6.072 -11.015 1.00 94.44 110 GLU A C 1
ATOM 834 O O . GLU A 1 110 ? 10.545 -6.410 -9.884 1.00 94.44 110 GLU A O 1
ATOM 839 N N . GLY A 1 111 ? 9.074 -5.385 -11.246 1.00 94.81 111 GLY A N 1
ATOM 840 C CA . GLY A 1 111 ? 8.143 -4.980 -10.206 1.00 94.81 111 GLY A CA 1
ATOM 841 C C . GLY A 1 111 ? 6.704 -5.274 -10.594 1.00 94.81 111 GLY A C 1
ATOM 842 O O . GLY A 1 111 ? 6.367 -5.369 -11.773 1.00 94.81 111 GLY A O 1
ATOM 843 N N . ALA A 1 112 ? 5.857 -5.409 -9.585 1.00 95.75 112 ALA A N 1
ATOM 844 C CA . ALA A 1 112 ? 4.416 -5.496 -9.740 1.00 95.75 112 ALA A CA 1
ATOM 845 C C . ALA A 1 112 ? 3.727 -4.746 -8.596 1.00 95.75 112 ALA A C 1
ATOM 847 O O . ALA A 1 112 ? 4.278 -4.612 -7.499 1.00 95.75 112 ALA A O 1
ATOM 848 N N . ALA A 1 113 ? 2.505 -4.280 -8.845 1.00 96.75 113 ALA A N 1
ATOM 849 C CA . ALA A 1 113 ? 1.648 -3.655 -7.847 1.00 96.75 113 ALA A CA 1
ATOM 850 C C . ALA A 1 113 ? 0.269 -4.320 -7.818 1.00 96.75 113 ALA A C 1
ATOM 852 O O . ALA A 1 113 ? -0.234 -4.789 -8.838 1.00 96.75 113 ALA A O 1
ATOM 853 N N . THR A 1 114 ? -0.362 -4.326 -6.648 1.00 96.38 114 THR A N 1
ATOM 854 C CA . THR A 1 114 ? -1.769 -4.704 -6.471 1.00 96.38 114 THR A CA 1
ATOM 855 C C . THR A 1 114 ? -2.389 -3.875 -5.355 1.00 96.38 114 THR A C 1
ATOM 857 O O . THR A 1 114 ? -1.676 -3.272 -4.551 1.00 96.38 114 THR A O 1
ATOM 860 N N . ILE A 1 115 ? -3.719 -3.867 -5.280 1.00 96.06 115 ILE A N 1
ATOM 861 C CA . ILE A 1 115 ? -4.458 -3.267 -4.169 1.00 96.06 115 ILE A CA 1
ATOM 862 C C . ILE A 1 115 ? -5.173 -4.372 -3.390 1.00 96.06 115 ILE A C 1
ATOM 864 O O . ILE A 1 115 ? -5.793 -5.251 -3.988 1.00 96.06 115 ILE A O 1
ATOM 868 N N . LEU A 1 116 ? -5.041 -4.360 -2.061 1.00 94.31 116 LEU A N 1
ATOM 869 C CA . LEU A 1 116 ? -5.694 -5.307 -1.149 1.00 94.31 116 LEU A CA 1
ATOM 870 C C . LEU A 1 116 ? -6.687 -4.585 -0.232 1.00 94.31 116 LEU A C 1
ATOM 872 O O . LEU A 1 116 ? -6.437 -3.450 0.181 1.00 94.31 116 LEU A O 1
ATOM 876 N N . ASP A 1 117 ? -7.803 -5.251 0.089 1.00 93.50 117 ASP A N 1
ATOM 877 C CA . ASP A 1 117 ? -8.905 -4.725 0.921 1.00 93.50 117 ASP A CA 1
ATOM 878 C C . ASP A 1 117 ? -9.317 -3.277 0.544 1.00 93.50 117 ASP A C 1
ATOM 880 O O . ASP A 1 117 ? -9.621 -2.456 1.414 1.00 93.50 117 ASP A O 1
ATOM 884 N N . ASP A 1 118 ? -9.267 -2.949 -0.754 1.00 94.69 118 ASP A N 1
ATOM 885 C CA . ASP A 1 118 ? -9.567 -1.630 -1.336 1.00 94.69 118 ASP A CA 1
ATOM 886 C C . ASP A 1 118 ? -8.765 -0.460 -0.736 1.00 94.69 118 ASP A C 1
ATOM 888 O O . ASP A 1 118 ? -9.165 0.699 -0.847 1.00 94.69 118 ASP A O 1
ATOM 892 N N . ARG A 1 119 ? -7.646 -0.729 -0.051 1.00 95.19 119 ARG A N 1
ATOM 893 C CA . ARG A 1 119 ? -6.899 0.298 0.701 1.00 95.19 119 ARG A CA 1
ATOM 894 C C . ARG A 1 119 ? -5.391 0.163 0.671 1.00 95.19 119 ARG A C 1
ATOM 896 O O . ARG A 1 119 ? -4.695 1.158 0.859 1.00 95.19 119 ARG A O 1
ATOM 903 N N . PHE A 1 120 ? -4.876 -1.049 0.545 1.00 96.81 120 PHE A N 1
ATOM 904 C CA . PHE A 1 120 ? -3.447 -1.296 0.652 1.00 96.81 120 PHE A CA 1
ATOM 905 C C . PHE A 1 120 ? -2.849 -1.378 -0.737 1.00 96.81 120 PHE A C 1
ATOM 907 O O . PHE A 1 120 ? -2.984 -2.406 -1.394 1.00 96.81 120 PHE A O 1
ATOM 914 N N . LEU A 1 121 ? -2.178 -0.315 -1.169 1.00 97.56 121 LEU A N 1
ATOM 915 C CA . LEU A 1 121 ? -1.269 -0.401 -2.298 1.00 97.56 121 LEU A CA 1
ATOM 916 C C . LEU A 1 121 ? -0.066 -1.242 -1.866 1.00 97.56 121 LEU A C 1
ATOM 918 O O . LEU A 1 121 ? 0.693 -0.841 -0.983 1.00 97.56 121 LEU A O 1
ATOM 922 N N . VAL A 1 122 ? 0.097 -2.399 -2.492 1.00 97.56 122 VAL A N 1
ATOM 923 C CA . VAL A 1 122 ? 1.215 -3.311 -2.267 1.00 97.56 122 VAL A CA 1
ATOM 924 C C . VAL A 1 122 ? 2.066 -3.330 -3.522 1.00 97.56 122 VAL A C 1
ATOM 926 O O . VAL A 1 122 ? 1.567 -3.646 -4.601 1.00 97.56 122 VAL A O 1
ATOM 929 N N . VAL A 1 123 ? 3.348 -3.015 -3.374 1.00 97.69 123 VAL A N 1
ATOM 930 C CA . VAL A 1 123 ? 4.336 -3.055 -4.452 1.00 97.69 123 VAL A CA 1
ATOM 931 C C . VAL A 1 123 ? 5.415 -4.058 -4.079 1.00 97.69 123 VAL A C 1
ATOM 933 O O . VAL A 1 123 ? 5.972 -3.978 -2.986 1.00 97.69 123 VAL A O 1
ATOM 936 N N . ALA A 1 124 ? 5.716 -4.990 -4.978 1.00 96.94 124 ALA A N 1
ATOM 937 C CA . ALA A 1 124 ? 6.805 -5.947 -4.818 1.00 96.94 124 ALA A CA 1
ATOM 938 C C . ALA A 1 124 ? 7.782 -5.829 -5.988 1.00 96.94 124 ALA A C 1
ATOM 940 O O . ALA A 1 124 ? 7.343 -5.645 -7.123 1.00 96.94 124 ALA A O 1
ATOM 941 N N . ALA A 1 125 ? 9.089 -5.930 -5.730 1.00 96.06 125 ALA A N 1
ATOM 942 C CA . ALA A 1 125 ? 10.090 -5.831 -6.789 1.00 96.06 125 ALA A CA 1
ATOM 943 C C . ALA A 1 125 ? 11.429 -6.510 -6.479 1.00 96.06 125 ALA A C 1
ATOM 945 O O . ALA A 1 125 ? 11.854 -6.595 -5.323 1.00 96.06 125 ALA A O 1
ATOM 946 N N . ALA A 1 126 ? 12.122 -6.935 -7.536 1.00 94.88 126 ALA A N 1
ATOM 947 C CA . ALA A 1 126 ? 13.458 -7.518 -7.475 1.00 94.88 126 ALA A CA 1
ATOM 948 C C . ALA A 1 126 ? 14.312 -7.106 -8.698 1.00 94.88 126 ALA A C 1
ATOM 950 O O . ALA A 1 126 ? 13.791 -7.023 -9.812 1.00 94.88 126 ALA A O 1
ATOM 951 N N . PRO A 1 127 ? 15.629 -6.859 -8.542 1.00 92.31 127 PRO A N 1
ATOM 952 C CA . PRO A 1 127 ? 16.516 -6.616 -9.678 1.00 92.31 127 PRO A CA 1
ATOM 953 C C . PRO A 1 127 ? 16.668 -7.852 -10.570 1.00 92.31 127 PRO A C 1
ATOM 955 O O . PRO A 1 127 ? 16.856 -8.973 -10.082 1.00 92.31 127 PRO A O 1
ATOM 958 N N . VAL A 1 128 ? 16.696 -7.645 -11.887 1.00 86.69 128 VAL A N 1
ATOM 959 C CA . VAL A 1 128 ? 16.985 -8.718 -12.845 1.00 86.69 128 VAL A CA 1
ATOM 960 C C . VAL A 1 128 ? 18.435 -9.177 -12.674 1.00 86.69 128 VAL A C 1
ATOM 962 O O . VAL A 1 128 ? 19.377 -8.410 -12.869 1.00 86.69 128 VAL A O 1
ATOM 965 N N . GLY A 1 129 ? 18.616 -10.455 -12.329 1.00 81.31 129 GLY A N 1
ATOM 966 C CA . GLY A 1 129 ? 19.930 -11.050 -12.053 1.00 81.31 129 GLY A CA 1
ATOM 967 C C . GLY A 1 129 ? 20.308 -11.120 -10.569 1.00 81.31 129 GLY A C 1
ATOM 968 O O . GLY A 1 129 ? 21.392 -11.613 -10.255 1.00 81.31 129 GLY A O 1
ATOM 969 N N . GLY A 1 130 ? 19.411 -10.699 -9.671 1.00 79.81 130 GLY A N 1
ATOM 970 C CA . GLY A 1 130 ? 19.598 -10.763 -8.222 1.00 79.81 130 GLY A CA 1
ATOM 971 C C . GLY A 1 130 ? 20.421 -9.605 -7.653 1.00 79.81 130 GLY A C 1
ATOM 972 O O . GLY A 1 130 ? 20.978 -8.784 -8.379 1.00 79.81 130 GLY A O 1
ATOM 973 N N . GLY A 1 131 ? 20.494 -9.542 -6.323 1.00 84.56 131 GLY A N 1
ATOM 974 C CA . GLY A 1 131 ? 21.076 -8.412 -5.599 1.00 84.56 131 GLY A CA 1
ATOM 975 C C . GLY A 1 131 ? 20.000 -7.497 -5.027 1.00 84.56 131 GLY A C 1
ATOM 976 O O . GLY A 1 131 ? 18.867 -7.920 -4.820 1.00 84.56 131 GLY A O 1
ATOM 977 N N . ASP A 1 132 ? 20.374 -6.252 -4.737 1.00 87.19 132 ASP A N 1
ATOM 978 C CA . ASP A 1 132 ? 19.507 -5.310 -4.034 1.00 87.19 132 ASP A CA 1
ATOM 979 C C . ASP A 1 132 ? 19.148 -4.093 -4.895 1.00 87.19 132 ASP A C 1
ATOM 981 O O . ASP A 1 132 ? 19.912 -3.682 -5.774 1.00 87.19 132 ASP A O 1
ATOM 985 N N . ILE A 1 133 ? 17.987 -3.497 -4.627 1.00 91.38 133 ILE A N 1
ATOM 986 C CA . ILE A 1 133 ? 17.576 -2.243 -5.261 1.00 91.38 133 ILE A CA 1
ATOM 987 C C . ILE A 1 133 ? 18.338 -1.105 -4.578 1.00 91.38 133 ILE A C 1
ATOM 989 O O . ILE A 1 133 ? 18.381 -0.989 -3.354 1.00 91.38 133 ILE A O 1
ATOM 993 N N . SER A 1 134 ? 18.973 -0.269 -5.390 1.00 91.44 134 SER A N 1
ATOM 994 C CA . SER A 1 134 ? 19.764 0.870 -4.934 1.00 91.44 134 SER A CA 1
ATOM 995 C C . SER A 1 134 ? 18.901 1.927 -4.257 1.00 91.44 134 SER A C 1
ATOM 997 O O . SER A 1 134 ? 17.721 2.053 -4.567 1.00 91.44 134 SER A O 1
ATOM 999 N N . GLY A 1 135 ? 19.509 2.755 -3.401 1.00 91.12 135 GLY A N 1
ATOM 1000 C CA . GLY A 1 135 ? 18.807 3.880 -2.773 1.00 91.12 135 GLY A CA 1
ATOM 1001 C C . GLY A 1 135 ? 18.124 4.798 -3.793 1.00 91.12 135 GLY A C 1
ATOM 1002 O O . GLY A 1 135 ? 16.959 5.109 -3.622 1.00 91.12 135 GLY A O 1
ATOM 1003 N N . CYS A 1 136 ? 18.791 5.115 -4.910 1.00 90.75 136 CYS A N 1
ATOM 1004 C CA . CYS A 1 136 ? 18.198 5.915 -5.989 1.00 90.75 136 CYS A CA 1
ATOM 1005 C C . CYS A 1 136 ? 16.982 5.223 -6.619 1.00 90.75 136 CYS A C 1
ATOM 1007 O O . CYS A 1 136 ? 15.963 5.863 -6.830 1.00 90.75 136 CYS A O 1
ATOM 1009 N N . GLY A 1 137 ? 17.062 3.911 -6.869 1.00 92.81 137 GLY A N 1
ATOM 1010 C CA . GLY A 1 137 ? 15.930 3.159 -7.414 1.00 92.81 137 GLY A CA 1
ATOM 1011 C C . GLY A 1 137 ? 14.744 3.089 -6.446 1.00 92.81 137 GLY A C 1
ATOM 1012 O O . GLY A 1 137 ? 13.599 3.118 -6.886 1.00 92.81 137 GLY A O 1
ATOM 1013 N N . ILE A 1 138 ? 15.010 3.023 -5.136 1.00 94.44 138 ILE A N 1
ATOM 1014 C CA . ILE A 1 138 ? 13.980 3.097 -4.089 1.00 94.44 138 ILE A CA 1
ATOM 1015 C C . ILE A 1 138 ? 13.360 4.499 -4.047 1.00 94.44 138 ILE A C 1
ATOM 1017 O O . ILE A 1 138 ? 12.139 4.617 -3.965 1.00 94.44 138 ILE A O 1
ATOM 1021 N N . ASP A 1 139 ? 14.180 5.547 -4.133 1.00 95.44 139 ASP A N 1
ATOM 1022 C CA . ASP A 1 139 ? 13.712 6.933 -4.163 1.00 95.44 139 ASP A CA 1
ATOM 1023 C C . ASP A 1 139 ? 12.842 7.192 -5.405 1.00 95.44 139 ASP A C 1
ATOM 1025 O O . ASP A 1 139 ? 11.796 7.830 -5.287 1.00 95.44 139 ASP A O 1
ATOM 1029 N N . ASP A 1 140 ? 13.214 6.651 -6.570 1.00 95.94 140 ASP A N 1
ATOM 1030 C CA . ASP A 1 140 ? 12.425 6.739 -7.806 1.00 95.94 140 ASP A CA 1
ATOM 1031 C C . ASP A 1 140 ? 11.043 6.087 -7.640 1.00 95.94 140 ASP A C 1
ATOM 1033 O O . ASP A 1 140 ? 10.032 6.670 -8.036 1.00 95.94 140 ASP A O 1
ATOM 1037 N N . LEU A 1 141 ? 10.978 4.908 -7.006 1.00 97.19 141 LEU A N 1
ATOM 1038 C CA . LEU A 1 141 ? 9.706 4.250 -6.701 1.00 97.19 141 LEU A CA 1
ATOM 1039 C C . LEU A 1 141 ? 8.853 5.092 -5.744 1.00 97.19 141 LEU A C 1
ATOM 1041 O O . LEU A 1 141 ? 7.652 5.238 -5.967 1.00 97.19 141 LEU A O 1
ATOM 1045 N N . ALA A 1 142 ? 9.456 5.645 -4.689 1.00 96.81 142 ALA A N 1
ATOM 1046 C CA . ALA A 1 142 ? 8.739 6.480 -3.729 1.00 96.81 142 ALA A CA 1
ATOM 1047 C C . ALA A 1 142 ? 8.107 7.703 -4.416 1.00 96.81 142 ALA A C 1
ATOM 1049 O O . ALA A 1 142 ? 6.923 7.973 -4.216 1.00 96.81 142 ALA A O 1
ATOM 1050 N N . HIS A 1 143 ? 8.856 8.378 -5.296 1.00 97.19 143 HIS A N 1
ATOM 1051 C CA . HIS A 1 143 ? 8.325 9.487 -6.092 1.00 97.19 143 HIS A CA 1
ATOM 1052 C C . HIS A 1 143 ? 7.206 9.032 -7.032 1.00 97.19 143 HIS A C 1
ATOM 1054 O O . HIS A 1 143 ? 6.173 9.690 -7.100 1.00 97.19 143 HIS A O 1
ATOM 1060 N N . ALA A 1 144 ? 7.362 7.893 -7.715 1.00 97.69 144 ALA A N 1
ATOM 1061 C CA . ALA A 1 144 ? 6.328 7.372 -8.607 1.00 97.69 144 ALA A CA 1
ATOM 1062 C C . ALA A 1 144 ? 5.011 7.064 -7.871 1.00 97.69 144 ALA A C 1
ATOM 1064 O O . ALA A 1 144 ? 3.931 7.349 -8.395 1.00 97.69 144 ALA A O 1
ATOM 1065 N N . I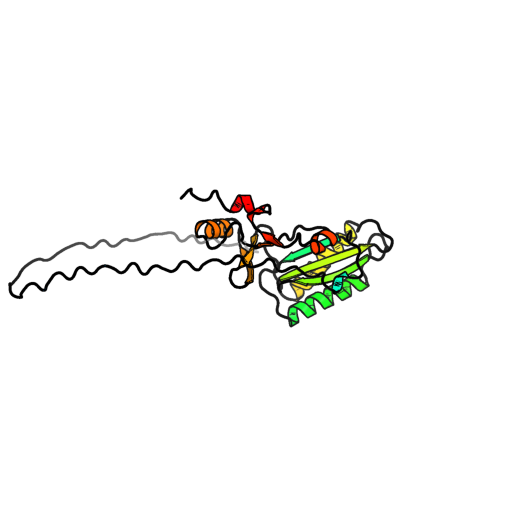LE A 1 145 ? 5.091 6.514 -6.655 1.00 98.00 145 ILE A N 1
ATOM 1066 C CA . ILE A 1 145 ? 3.930 6.247 -5.795 1.00 98.00 145 ILE A CA 1
ATOM 1067 C C . ILE A 1 145 ? 3.245 7.555 -5.385 1.00 98.00 145 ILE A C 1
ATOM 1069 O O . ILE A 1 145 ? 2.028 7.683 -5.552 1.00 98.00 145 ILE A O 1
ATOM 1073 N N . ASP A 1 146 ? 4.009 8.529 -4.891 1.00 97.12 146 ASP A N 1
ATOM 1074 C CA . ASP A 1 146 ? 3.461 9.806 -4.427 1.00 97.12 146 ASP A CA 1
ATOM 1075 C C . ASP A 1 146 ? 2.879 10.643 -5.575 1.00 97.12 146 ASP A C 1
ATOM 1077 O O . ASP A 1 146 ? 1.801 11.228 -5.427 1.00 97.12 146 ASP A O 1
ATOM 1081 N N . ASP A 1 147 ? 3.523 10.648 -6.744 1.00 97.75 147 ASP A N 1
ATOM 1082 C CA . ASP A 1 147 ? 3.027 11.326 -7.944 1.00 97.75 147 ASP A CA 1
ATOM 1083 C C . ASP A 1 147 ? 1.729 10.685 -8.455 1.00 97.75 147 ASP A C 1
ATOM 1085 O O . ASP A 1 147 ? 0.780 11.388 -8.827 1.00 97.75 147 ASP A O 1
ATOM 1089 N N . ALA A 1 148 ? 1.658 9.349 -8.465 1.00 97.81 148 ALA A N 1
ATOM 1090 C CA . ALA A 1 148 ? 0.471 8.629 -8.909 1.00 97.81 148 ALA A CA 1
ATOM 1091 C C . ALA A 1 148 ? -0.721 8.864 -7.970 1.00 97.81 148 ALA A C 1
ATOM 1093 O O . ALA A 1 148 ? -1.825 9.125 -8.456 1.00 97.81 148 ALA A O 1
ATOM 1094 N N . ALA A 1 149 ? -0.495 8.838 -6.654 1.00 97.06 149 ALA A N 1
ATOM 1095 C CA . ALA A 1 149 ? -1.523 9.134 -5.660 1.00 97.06 149 ALA A CA 1
ATOM 1096 C C . ALA A 1 149 ? -1.982 10.595 -5.713 1.00 97.06 149 ALA A C 1
ATOM 1098 O O . ALA A 1 149 ? -3.183 10.856 -5.787 1.00 97.06 149 ALA A O 1
ATOM 1099 N N . SER A 1 150 ? -1.047 11.547 -5.780 1.00 97.12 150 SER A N 1
ATOM 1100 C CA . SER A 1 150 ? -1.362 12.982 -5.846 1.00 97.12 150 SER A CA 1
ATOM 1101 C C . SER A 1 150 ? -2.199 13.330 -7.076 1.00 97.12 150 SER A C 1
ATOM 1103 O O . SER A 1 150 ? -3.139 14.119 -7.005 1.00 97.12 150 SER A O 1
ATOM 1105 N N . ALA A 1 151 ? -1.897 12.717 -8.219 1.00 97.12 151 ALA A N 1
ATOM 1106 C CA . ALA A 1 151 ? -2.640 12.947 -9.452 1.00 97.12 151 ALA A CA 1
ATOM 1107 C C . ALA A 1 151 ? -4.056 12.340 -9.458 1.00 97.12 151 ALA A C 1
ATOM 1109 O O . ALA A 1 151 ? -4.829 12.630 -10.375 1.00 97.12 151 ALA A O 1
ATOM 1110 N N . LEU A 1 152 ? -4.372 11.490 -8.479 1.00 97.31 152 LEU A N 1
ATOM 1111 C CA . LEU A 1 152 ? -5.677 10.862 -8.280 1.00 97.31 152 LEU A CA 1
ATOM 1112 C C . LEU A 1 152 ? -6.379 11.359 -7.004 1.00 97.31 152 LEU A C 1
ATOM 1114 O O . LEU A 1 152 ? -7.433 10.828 -6.670 1.00 97.31 152 LEU A O 1
ATOM 1118 N N . ASP A 1 153 ? -5.823 12.368 -6.320 1.00 96.94 153 ASP A N 1
ATOM 1119 C CA . ASP A 1 153 ? -6.334 12.899 -5.044 1.00 96.94 153 ASP A CA 1
ATOM 1120 C C . ASP A 1 153 ? -6.457 11.811 -3.954 1.00 96.94 153 ASP A C 1
ATOM 1122 O O . ASP A 1 153 ? -7.411 11.761 -3.178 1.00 96.94 153 ASP A O 1
ATOM 1126 N N . VAL A 1 154 ? -5.490 10.887 -3.928 1.00 97.56 154 VAL A N 1
ATOM 1127 C CA . VAL A 1 154 ? -5.421 9.801 -2.945 1.00 97.56 154 VAL A CA 1
ATOM 1128 C C . VAL A 1 154 ? -4.546 10.220 -1.768 1.00 97.56 154 VAL A C 1
ATOM 1130 O O . VAL A 1 154 ? -3.346 10.438 -1.914 1.00 97.56 154 VAL A O 1
ATOM 1133 N N . ASP A 1 155 ? -5.142 10.247 -0.578 1.00 96.50 155 ASP A N 1
ATOM 1134 C CA . ASP A 1 155 ? -4.432 10.487 0.676 1.00 96.50 155 ASP A CA 1
ATOM 1135 C C . ASP A 1 155 ? -3.918 9.188 1.313 1.00 96.50 155 ASP A C 1
ATOM 1137 O O . ASP A 1 155 ? -4.638 8.188 1.423 1.00 96.50 155 ASP A O 1
ATOM 1141 N N . TRP A 1 156 ? -2.698 9.234 1.850 1.00 96.75 156 TRP A N 1
ATOM 1142 C CA . TRP A 1 156 ? -2.117 8.148 2.639 1.00 96.75 156 TRP A CA 1
ATOM 1143 C C . TRP A 1 156 ? -2.534 8.198 4.114 1.00 96.75 156 TRP A C 1
ATOM 1145 O O . TRP A 1 156 ? -2.754 9.256 4.709 1.00 96.75 156 TRP A O 1
ATOM 1155 N N . VAL A 1 157 ? -2.596 7.028 4.748 1.00 95.69 157 VAL A N 1
ATOM 1156 C CA . VAL A 1 157 ? -2.795 6.907 6.194 1.00 95.69 157 VAL A CA 1
ATOM 1157 C C . VAL A 1 157 ? -1.580 7.485 6.929 1.00 95.69 157 VAL A C 1
ATOM 1159 O O . VAL A 1 157 ? -0.445 7.120 6.620 1.00 95.69 157 VAL A O 1
ATOM 1162 N N . PRO A 1 158 ? -1.780 8.320 7.965 1.00 93.19 158 PRO A N 1
ATOM 1163 C CA . PRO A 1 158 ? -0.676 8.792 8.793 1.00 93.19 158 PRO A CA 1
ATOM 1164 C C . PRO A 1 158 ? 0.086 7.628 9.440 1.00 93.19 158 PRO A C 1
ATOM 1166 O O . PRO A 1 158 ? -0.525 6.753 10.053 1.00 93.19 158 PRO A O 1
ATOM 1169 N N . SER A 1 159 ? 1.421 7.656 9.412 1.00 86.06 159 SER A N 1
ATOM 1170 C CA . SER A 1 159 ? 2.285 6.528 9.820 1.00 86.06 159 SER A CA 1
ATOM 1171 C C . SER A 1 159 ? 2.094 6.036 11.263 1.00 86.06 159 SER A C 1
ATOM 1173 O O . SER A 1 159 ? 2.510 4.937 11.613 1.00 86.06 159 SER A O 1
ATOM 1175 N N . LEU A 1 160 ? 1.495 6.852 12.137 1.00 87.62 160 LEU A N 1
ATOM 1176 C CA . LEU A 1 160 ? 1.228 6.496 13.535 1.00 87.62 160 LEU A CA 1
ATOM 1177 C C . LEU A 1 160 ? -0.150 5.859 13.753 1.00 87.62 160 LEU A C 1
ATOM 1179 O O . LEU A 1 160 ? -0.493 5.550 14.899 1.00 87.62 160 LEU A O 1
ATOM 1183 N N . HIS A 1 161 ? -0.959 5.709 12.707 1.00 93.56 161 HIS A N 1
ATOM 1184 C CA . HIS A 1 161 ? -2.261 5.067 12.811 1.00 93.56 161 HIS A CA 1
ATOM 1185 C C . HIS A 1 161 ? -2.126 3.546 12.894 1.00 93.56 161 HIS A C 1
ATOM 1187 O O . HIS A 1 161 ? -1.200 2.941 12.367 1.00 93.56 161 HIS A O 1
ATOM 1193 N N . VAL A 1 162 ? -3.086 2.945 13.587 1.00 93.50 162 VAL A N 1
ATOM 1194 C CA . VAL A 1 162 ? -3.291 1.506 13.669 1.00 93.50 162 VAL A CA 1
ATOM 1195 C C . VAL A 1 162 ? -4.339 1.124 12.636 1.00 93.50 162 VAL A C 1
ATOM 1197 O O . VAL A 1 162 ? -5.437 1.693 12.627 1.00 93.50 162 VAL A O 1
ATOM 1200 N N . LEU A 1 163 ? -3.982 0.163 11.791 1.00 95.06 163 LEU A N 1
ATOM 1201 C CA . LEU A 1 163 ? -4.841 -0.441 10.781 1.00 95.06 163 LEU A CA 1
ATOM 1202 C C . LEU A 1 163 ? -5.372 -1.762 11.328 1.00 95.06 163 LEU A C 1
ATOM 1204 O O . LEU A 1 163 ? -4.595 -2.611 11.760 1.00 95.06 163 LEU A O 1
ATOM 1208 N N . TYR A 1 164 ? -6.688 -1.941 11.335 1.00 94.44 164 TYR A N 1
ATOM 1209 C CA . TYR A 1 164 ? -7.300 -3.160 11.860 1.00 94.44 164 TYR A CA 1
ATOM 1210 C C . TYR A 1 164 ? -8.614 -3.488 11.164 1.00 94.44 164 TYR A C 1
ATOM 1212 O O . TYR A 1 164 ? -9.275 -2.607 10.599 1.00 94.44 164 TYR A O 1
ATOM 1220 N N . ARG A 1 165 ? -8.987 -4.767 11.219 1.00 93.50 165 ARG A N 1
ATOM 1221 C CA . ARG A 1 165 ? -10.240 -5.261 10.661 1.00 93.50 165 ARG A CA 1
ATOM 1222 C C . ARG A 1 165 ? -11.383 -4.992 11.633 1.00 93.50 165 ARG A C 1
ATOM 1224 O O . ARG A 1 165 ? -11.316 -5.334 12.816 1.00 93.50 165 ARG A O 1
ATOM 1231 N N . THR A 1 166 ? -12.434 -4.351 11.146 1.00 90.88 166 THR A N 1
ATOM 1232 C CA . THR A 1 166 ? -13.634 -4.046 11.926 1.00 90.88 166 THR A CA 1
ATOM 1233 C C . THR A 1 166 ? -14.583 -5.247 11.966 1.00 90.88 166 THR A C 1
ATOM 1235 O O . THR A 1 166 ? -14.433 -6.210 11.216 1.00 90.88 166 THR A O 1
ATOM 1238 N N . ALA A 1 167 ? -15.575 -5.222 12.861 1.00 85.56 167 ALA A N 1
ATOM 1239 C CA . ALA A 1 167 ? -16.527 -6.328 13.024 1.00 85.56 167 ALA A CA 1
ATOM 1240 C C . ALA A 1 167 ? -17.397 -6.577 11.774 1.00 85.56 167 ALA A C 1
ATOM 1242 O O . ALA A 1 167 ? -17.852 -7.695 11.548 1.00 85.56 167 ALA A O 1
ATOM 1243 N N . ASP A 1 168 ? -17.610 -5.544 10.958 1.00 85.81 168 ASP A N 1
ATOM 1244 C CA . ASP A 1 168 ? -18.259 -5.591 9.643 1.00 85.81 168 ASP A CA 1
ATOM 1245 C C . ASP A 1 168 ? -17.338 -6.125 8.527 1.00 85.81 168 ASP A C 1
ATOM 1247 O O . ASP A 1 168 ? -17.777 -6.298 7.393 1.00 85.81 168 ASP A O 1
ATOM 1251 N N . GLY A 1 169 ? -16.080 -6.443 8.847 1.00 86.06 169 GLY A N 1
ATOM 1252 C CA . GLY A 1 169 ? -15.107 -7.046 7.935 1.00 86.06 169 GLY A CA 1
ATOM 1253 C C . GLY A 1 169 ? -14.288 -6.045 7.120 1.00 86.06 169 GLY A C 1
ATOM 1254 O O . GLY A 1 169 ? -13.341 -6.465 6.453 1.00 86.06 169 GLY A O 1
ATOM 1255 N N . GLY A 1 170 ? -14.615 -4.753 7.198 1.00 89.88 170 GLY A N 1
ATOM 1256 C CA . GLY A 1 170 ? -13.857 -3.672 6.575 1.00 89.88 170 GLY A CA 1
ATOM 1257 C C . GLY A 1 170 ? -12.551 -3.352 7.303 1.00 89.88 170 GLY A C 1
ATOM 1258 O O . GLY A 1 170 ? -12.222 -3.924 8.342 1.00 89.88 170 GLY A O 1
ATOM 1259 N N . VAL A 1 171 ? -11.801 -2.403 6.751 1.00 93.62 171 VAL A N 1
ATOM 1260 C CA . VAL A 1 171 ? -10.529 -1.934 7.311 1.00 93.62 171 VAL A CA 1
ATOM 1261 C C . VAL A 1 171 ? -10.692 -0.512 7.835 1.00 93.62 171 VAL A C 1
ATOM 1263 O O . VAL A 1 171 ? -11.183 0.377 7.130 1.00 93.62 171 VAL A O 1
ATOM 1266 N N . ALA A 1 172 ? -10.253 -0.286 9.072 1.00 92.94 172 ALA A N 1
ATOM 1267 C CA . ALA A 1 172 ? -10.220 1.029 9.699 1.00 92.94 172 ALA A CA 1
ATOM 1268 C C . ALA A 1 172 ? -8.786 1.449 10.029 1.00 92.94 172 ALA A C 1
ATOM 1270 O O . ALA A 1 172 ? -7.993 0.651 10.522 1.00 92.94 172 ALA A O 1
ATOM 1271 N N . ALA A 1 173 ? -8.494 2.736 9.831 1.00 95.00 173 ALA A N 1
ATOM 1272 C CA . ALA A 1 173 ? -7.255 3.382 10.246 1.00 95.00 173 ALA A CA 1
ATOM 1273 C C . ALA A 1 173 ? -7.564 4.416 11.334 1.00 95.00 173 ALA A C 1
ATOM 1275 O O . ALA A 1 173 ? -8.317 5.363 11.102 1.00 95.00 173 ALA A O 1
ATOM 1276 N N . VAL A 1 174 ? -7.004 4.254 12.532 1.00 94.25 174 VAL A N 1
ATOM 1277 C CA . VAL A 1 174 ? -7.258 5.173 13.657 1.00 94.25 174 VAL A CA 1
ATOM 1278 C C . VAL A 1 174 ? -5.980 5.500 14.413 1.00 94.25 174 VAL A C 1
ATOM 1280 O O . VAL A 1 174 ? -5.037 4.719 14.422 1.00 94.25 174 VAL A O 1
ATOM 1283 N N . SER A 1 175 ? -5.948 6.629 15.121 1.00 94.38 175 SER A N 1
ATOM 1284 C CA . SER A 1 175 ? -4.824 6.930 16.013 1.00 94.38 175 SER A CA 1
ATOM 1285 C C . SER A 1 175 ? -4.653 5.852 17.096 1.00 94.38 175 SER A C 1
ATOM 1287 O O . SER A 1 175 ? -5.635 5.258 17.552 1.00 94.38 175 SER A O 1
ATOM 1289 N N . ARG A 1 176 ? -3.425 5.664 17.598 1.00 91.25 176 ARG A N 1
ATOM 1290 C CA . ARG A 1 176 ? -3.142 4.757 18.734 1.00 91.25 176 ARG A CA 1
ATOM 1291 C C . ARG A 1 176 ? -4.035 5.025 19.948 1.00 91.25 176 ARG A C 1
ATOM 1293 O O . ARG A 1 176 ? -4.522 4.089 20.571 1.00 91.25 176 ARG A O 1
ATOM 1300 N N . ARG A 1 177 ? -4.293 6.302 20.257 1.00 91.50 177 ARG A N 1
ATOM 1301 C CA . ARG A 1 177 ? -5.173 6.706 21.365 1.00 91.50 177 ARG A CA 1
ATOM 1302 C C . ARG A 1 177 ? -6.609 6.239 21.136 1.00 91.50 177 ARG A C 1
ATOM 1304 O O . ARG A 1 177 ? -7.242 5.728 22.053 1.00 91.50 177 ARG A O 1
ATOM 1311 N N . THR A 1 178 ? -7.124 6.411 19.923 1.00 92.69 178 THR A N 1
ATOM 1312 C CA . THR A 1 178 ? -8.468 5.949 19.559 1.00 92.69 178 THR A CA 1
ATOM 1313 C C . THR A 1 178 ? -8.552 4.425 19.598 1.00 92.69 178 THR A C 1
ATOM 1315 O O . THR A 1 178 ? -9.552 3.889 20.062 1.00 92.69 178 THR A O 1
ATOM 1318 N N . PHE A 1 179 ? -7.505 3.723 19.160 1.00 92.31 179 PHE A N 1
ATOM 1319 C CA . PHE A 1 179 ? -7.432 2.265 19.248 1.00 92.31 179 PHE A CA 1
ATOM 1320 C C . PHE A 1 179 ? -7.493 1.780 20.707 1.00 92.31 179 PHE A C 1
ATOM 1322 O O . PHE A 1 179 ? -8.318 0.933 21.034 1.00 92.31 179 PHE A O 1
ATOM 1329 N N . GLN A 1 180 ? -6.711 2.395 21.602 1.00 89.06 180 GLN A N 1
ATOM 1330 C CA . GLN A 1 180 ? -6.740 2.125 23.048 1.00 89.06 180 GLN A CA 1
ATOM 1331 C C . GLN A 1 180 ? -8.120 2.377 23.671 1.00 89.06 180 GLN A C 1
ATOM 1333 O O . GLN A 1 180 ? -8.592 1.576 24.474 1.00 89.06 180 GLN A O 1
ATOM 1338 N N . GLN A 1 181 ? -8.787 3.472 23.293 1.00 90.50 181 GLN A N 1
ATOM 1339 C CA . GLN A 1 181 ? -10.151 3.763 23.751 1.00 90.50 181 GLN A CA 1
ATOM 1340 C C . GLN A 1 181 ? -11.125 2.661 23.318 1.00 90.50 181 GLN A C 1
ATOM 1342 O O . GLN A 1 181 ? -11.844 2.121 24.153 1.00 90.50 181 GLN A O 1
ATOM 1347 N N . ARG A 1 182 ? -11.078 2.250 22.044 1.00 90.81 182 ARG A N 1
ATOM 1348 C CA . ARG A 1 182 ? -11.921 1.162 21.521 1.00 90.81 182 ARG A CA 1
ATOM 1349 C C . ARG A 1 182 ? -11.635 -0.183 22.190 1.00 90.81 182 ARG A C 1
ATOM 1351 O O . ARG A 1 182 ? -12.561 -0.977 22.342 1.00 90.81 182 ARG A O 1
ATOM 1358 N N . ALA A 1 183 ? -10.391 -0.434 22.594 1.00 88.31 183 ALA A N 1
ATOM 1359 C CA . ALA A 1 183 ? -10.039 -1.612 23.380 1.00 88.31 183 ALA A CA 1
ATOM 1360 C C . ALA A 1 183 ? -10.674 -1.563 24.782 1.00 88.31 183 ALA A C 1
ATOM 1362 O O . ALA A 1 183 ? -11.292 -2.536 25.211 1.00 88.31 183 ALA A O 1
ATOM 1363 N N . GLY A 1 184 ? -10.613 -0.408 25.455 1.00 85.69 184 GLY A N 1
ATOM 1364 C CA . GLY A 1 184 ? -11.276 -0.186 26.746 1.00 85.69 184 GLY A CA 1
ATOM 1365 C C . GLY A 1 184 ? -12.801 -0.336 26.688 1.00 85.69 184 GLY A C 1
ATOM 1366 O O . GLY A 1 184 ? -13.399 -0.905 27.600 1.00 85.69 184 GLY A O 1
ATOM 1367 N N . ASP A 1 185 ? -13.418 0.093 25.586 1.00 87.44 185 ASP A N 1
ATOM 1368 C CA . ASP A 1 185 ? -14.860 -0.043 25.339 1.00 87.44 185 ASP A CA 1
ATOM 1369 C C . ASP A 1 185 ? -15.265 -1.468 24.892 1.00 87.44 185 ASP A C 1
ATOM 1371 O O . ASP A 1 185 ? -16.451 -1.776 24.746 1.00 87.44 185 ASP A O 1
ATOM 1375 N N . GLY A 1 186 ? -14.290 -2.356 24.663 1.00 84.31 186 GLY A N 1
ATOM 1376 C CA . GLY A 1 186 ? -14.498 -3.733 24.209 1.00 84.31 186 GLY A CA 1
ATOM 1377 C C . GLY A 1 186 ? -14.887 -3.875 22.733 1.00 84.31 186 GLY A C 1
ATOM 1378 O O . GLY A 1 186 ? -15.305 -4.959 22.328 1.00 84.31 186 GLY A O 1
ATOM 1379 N N . ALA A 1 187 ? -14.770 -2.805 21.941 1.00 84.94 187 ALA A N 1
ATOM 1380 C CA . ALA A 1 187 ? -14.987 -2.821 20.492 1.00 84.94 187 ALA A CA 1
ATOM 1381 C C . ALA A 1 187 ? -13.788 -3.409 19.726 1.00 84.94 187 ALA A C 1
ATOM 1383 O O . ALA A 1 187 ? -13.954 -3.943 18.632 1.00 84.94 187 ALA A O 1
ATOM 1384 N N . VAL A 1 188 ? -12.592 -3.316 20.310 1.00 89.31 188 VAL A N 1
ATOM 1385 C CA . VAL A 1 188 ? -11.371 -4.001 19.873 1.00 89.31 188 VAL A CA 1
ATOM 1386 C C . VAL A 1 188 ? -10.969 -4.981 20.970 1.00 89.31 188 VAL A C 1
ATOM 1388 O O . VAL A 1 188 ? -11.038 -4.659 22.155 1.00 89.31 188 VAL A O 1
ATOM 1391 N N . THR A 1 189 ? -10.556 -6.182 20.592 1.00 88.88 189 THR A N 1
ATOM 1392 C CA . THR A 1 189 ? -10.127 -7.237 21.512 1.00 88.88 189 THR A CA 1
ATOM 1393 C C . THR A 1 189 ? -8.752 -7.769 21.116 1.00 88.88 189 THR A C 1
ATOM 1395 O O . THR A 1 189 ? -8.195 -7.416 20.079 1.00 88.88 189 THR A O 1
ATOM 1398 N N . ALA A 1 190 ? -8.201 -8.654 21.946 1.00 88.00 190 ALA A N 1
ATOM 1399 C CA . ALA A 1 190 ? -6.977 -9.391 21.644 1.00 88.00 190 ALA A CA 1
ATOM 1400 C C . ALA A 1 190 ? -7.055 -10.194 20.333 1.00 88.00 190 ALA A C 1
ATOM 1402 O O . ALA A 1 190 ? -6.035 -10.396 19.680 1.00 88.00 190 ALA A O 1
ATOM 1403 N N . ASP A 1 191 ? -8.256 -10.629 19.956 1.00 88.81 191 ASP A N 1
ATOM 1404 C CA . ASP A 1 191 ? -8.538 -11.382 18.735 1.00 88.81 191 ASP A CA 1
ATOM 1405 C C . ASP A 1 191 ? -8.775 -10.492 17.510 1.00 88.81 191 ASP A C 1
ATOM 1407 O O . ASP A 1 191 ? -8.901 -11.018 16.408 1.00 88.81 191 ASP A O 1
ATOM 1411 N N . THR A 1 192 ? -8.869 -9.167 17.671 1.00 91.31 192 THR A N 1
ATOM 1412 C CA . THR A 1 192 ? -9.095 -8.263 16.538 1.00 91.31 192 THR A CA 1
ATOM 1413 C C . THR A 1 192 ? -7.915 -8.344 15.568 1.00 91.31 192 THR A C 1
ATOM 1415 O O . THR A 1 192 ? -6.788 -8.084 15.997 1.00 91.31 192 THR A O 1
ATOM 1418 N N . PRO A 1 193 ? -8.144 -8.672 14.284 1.00 93.31 193 PRO A N 1
ATOM 1419 C CA . PRO A 1 193 ? -7.079 -8.676 13.293 1.00 93.31 193 PRO A CA 1
ATOM 1420 C C . PRO A 1 193 ? -6.526 -7.272 13.068 1.00 93.31 193 PRO A C 1
ATOM 1422 O O . PRO A 1 193 ? -7.286 -6.315 12.903 1.00 93.31 193 PRO A O 1
ATOM 1425 N N . VAL A 1 194 ? -5.207 -7.152 13.061 1.00 94.00 194 VAL A N 1
ATOM 1426 C CA . VAL A 1 194 ? -4.466 -5.917 12.801 1.00 94.00 194 VAL A CA 1
ATOM 1427 C C . VAL A 1 194 ? -3.509 -6.134 11.639 1.00 94.00 194 VAL A C 1
ATOM 1429 O O . VAL A 1 194 ? -3.013 -7.244 11.443 1.00 94.00 194 VAL A O 1
ATOM 1432 N N . PHE A 1 195 ? -3.260 -5.068 10.884 1.00 94.75 195 PHE A N 1
ATOM 1433 C CA . PHE A 1 195 ? -2.403 -5.111 9.704 1.00 94.75 195 PHE A CA 1
ATOM 1434 C C . PHE A 1 195 ? -1.003 -4.582 10.006 1.00 94.75 195 PHE A C 1
ATOM 1436 O O . PHE A 1 195 ? -0.852 -3.614 10.762 1.00 94.75 195 PHE A O 1
ATOM 1443 N N . ASP A 1 196 ? 0.006 -5.181 9.379 1.00 92.62 196 ASP A N 1
ATOM 1444 C CA . ASP A 1 196 ? 1.399 -4.748 9.459 1.00 92.62 196 ASP A CA 1
ATOM 1445 C C . ASP A 1 196 ? 1.916 -4.246 8.097 1.00 92.62 196 ASP A C 1
ATOM 1447 O O . ASP A 1 196 ? 2.462 -5.017 7.308 1.00 92.62 196 ASP A O 1
ATOM 1451 N N . PRO A 1 197 ? 1.787 -2.941 7.794 1.00 92.62 197 PRO A N 1
ATOM 1452 C CA . PRO A 1 197 ? 2.338 -2.370 6.567 1.00 92.62 197 PRO A CA 1
ATOM 1453 C C . PRO A 1 197 ? 3.875 -2.270 6.579 1.00 92.62 197 PRO A C 1
ATOM 1455 O O . PRO A 1 197 ? 4.447 -1.791 5.606 1.00 92.62 197 PRO A O 1
ATOM 1458 N N . SER A 1 198 ? 4.557 -2.684 7.658 1.00 91.75 198 SER A N 1
ATOM 1459 C CA . SER A 1 198 ? 6.024 -2.631 7.752 1.00 91.75 198 SER A CA 1
ATOM 1460 C C . SER A 1 198 ? 6.742 -3.861 7.189 1.00 91.75 198 SER A C 1
ATOM 1462 O O . SER A 1 198 ? 7.972 -3.908 7.220 1.00 91.75 198 SER A O 1
ATOM 1464 N N . LEU A 1 199 ? 6.002 -4.842 6.658 1.00 94.19 199 LEU A N 1
ATOM 1465 C CA . LEU A 1 199 ? 6.584 -5.993 5.969 1.00 94.19 199 LEU A CA 1
ATOM 1466 C C . LEU A 1 199 ? 7.475 -5.566 4.801 1.00 94.19 199 LEU A C 1
ATOM 1468 O O . LEU A 1 199 ? 7.113 -4.698 4.012 1.00 94.19 199 LEU A O 1
ATOM 1472 N N . THR A 1 200 ? 8.621 -6.233 4.671 1.00 95.38 200 THR A N 1
ATOM 1473 C CA . THR A 1 200 ? 9.664 -5.869 3.702 1.00 95.38 200 THR A CA 1
ATOM 1474 C C . THR A 1 200 ? 9.937 -6.927 2.640 1.00 95.38 200 THR A C 1
ATOM 1476 O O . THR A 1 200 ? 10.668 -6.632 1.696 1.00 95.38 200 THR A O 1
ATOM 1479 N N . THR A 1 201 ? 9.373 -8.134 2.760 1.00 95.56 201 THR A N 1
ATOM 1480 C CA . THR A 1 201 ? 9.578 -9.229 1.799 1.00 95.56 201 THR A CA 1
ATOM 1481 C C . THR A 1 201 ? 8.263 -9.837 1.331 1.00 95.56 201 THR A C 1
ATOM 1483 O O . THR A 1 201 ? 7.310 -9.985 2.103 1.00 95.56 201 THR A O 1
ATOM 1486 N N . LEU A 1 202 ? 8.223 -10.227 0.058 1.00 95.12 202 LEU A N 1
ATOM 1487 C CA . LEU A 1 202 ? 7.062 -10.877 -0.548 1.00 95.12 202 LEU A CA 1
ATOM 1488 C C . LEU A 1 202 ? 6.759 -12.243 0.091 1.00 95.12 202 LEU A C 1
ATOM 1490 O O . LEU A 1 202 ? 5.595 -12.585 0.289 1.00 95.12 202 LEU A O 1
ATOM 1494 N N . GLY A 1 203 ? 7.785 -12.999 0.484 1.00 94.50 203 GLY A N 1
ATOM 1495 C CA . GLY A 1 203 ? 7.627 -14.273 1.188 1.00 94.50 203 GLY A CA 1
ATOM 1496 C C . GLY A 1 203 ? 6.862 -14.123 2.504 1.00 94.50 203 GLY A C 1
ATOM 1497 O O . GLY A 1 203 ? 5.929 -14.878 2.758 1.00 94.50 203 GLY A O 1
ATOM 1498 N N . ALA A 1 204 ? 7.159 -13.086 3.296 1.00 93.38 204 ALA A N 1
ATOM 1499 C CA . ALA A 1 204 ? 6.433 -12.824 4.541 1.00 93.38 204 ALA A CA 1
ATOM 1500 C C . ALA A 1 204 ? 4.953 -12.480 4.288 1.00 93.38 204 ALA A C 1
ATOM 1502 O O . ALA A 1 204 ? 4.074 -12.900 5.045 1.00 93.38 204 ALA A O 1
ATOM 1503 N N . LEU A 1 205 ? 4.658 -11.755 3.202 1.00 93.94 205 LEU A N 1
ATOM 1504 C CA . LEU A 1 205 ? 3.281 -11.500 2.772 1.00 93.94 205 LEU A CA 1
ATOM 1505 C C . LEU A 1 205 ? 2.554 -12.810 2.427 1.00 93.94 205 LEU A C 1
ATOM 1507 O O . LEU A 1 205 ? 1.436 -13.021 2.895 1.00 93.94 205 LEU A O 1
ATOM 1511 N N . ARG A 1 206 ? 3.201 -13.703 1.664 1.00 92.12 206 ARG A N 1
ATOM 1512 C CA . ARG A 1 206 ? 2.667 -15.023 1.265 1.00 92.12 206 ARG A CA 1
ATOM 1513 C C . ARG A 1 206 ? 2.433 -15.962 2.446 1.00 92.12 206 ARG A C 1
ATOM 1515 O O . ARG A 1 206 ? 1.471 -16.725 2.445 1.00 92.12 206 ARG A O 1
ATOM 1522 N N . GLU A 1 207 ? 3.282 -15.886 3.464 1.00 91.25 207 GLU A N 1
ATOM 1523 C CA . GLU A 1 207 ? 3.135 -16.632 4.720 1.00 91.25 207 GLU A CA 1
ATOM 1524 C C . GLU A 1 207 ? 1.995 -16.099 5.607 1.00 91.25 207 GLU A C 1
ATOM 1526 O O . GLU A 1 207 ? 1.645 -16.726 6.608 1.00 91.25 207 GLU A O 1
ATOM 1531 N N . GLY A 1 208 ? 1.387 -14.965 5.240 1.00 89.75 208 GLY A N 1
ATOM 1532 C CA . GLY A 1 208 ? 0.268 -14.368 5.964 1.00 89.75 208 GLY A CA 1
ATOM 1533 C C . GLY A 1 208 ? 0.686 -13.458 7.118 1.00 89.75 208 GLY A C 1
ATOM 1534 O O . GLY A 1 208 ? -0.150 -13.133 7.955 1.00 89.75 208 GLY A O 1
ATOM 1535 N N . ALA A 1 209 ? 1.942 -12.998 7.169 1.00 90.31 209 ALA A N 1
ATOM 1536 C CA . ALA A 1 209 ? 2.423 -12.117 8.239 1.00 90.31 209 ALA A CA 1
ATOM 1537 C C . ALA A 1 209 ? 1.772 -10.718 8.230 1.00 90.31 209 ALA A C 1
ATOM 1539 O O . ALA A 1 209 ? 1.942 -9.950 9.174 1.00 90.31 209 ALA A O 1
ATOM 1540 N N . PHE A 1 210 ? 1.044 -10.371 7.164 1.00 93.25 210 PHE A N 1
ATOM 1541 C CA . PHE A 1 210 ? 0.458 -9.043 6.985 1.00 93.25 210 PHE A CA 1
ATOM 1542 C C . PHE A 1 210 ? -0.750 -8.790 7.880 1.00 93.25 210 PHE A C 1
ATOM 1544 O O . PHE A 1 210 ? -0.970 -7.653 8.287 1.00 93.25 210 PHE A O 1
ATOM 1551 N N . GLU A 1 211 ? -1.527 -9.827 8.193 1.00 93.00 211 GLU A N 1
ATOM 1552 C CA . GLU A 1 211 ? -2.709 -9.730 9.044 1.00 93.00 211 GLU A CA 1
ATOM 1553 C C . GLU A 1 211 ? -2.596 -10.752 10.175 1.00 93.00 211 GLU A C 1
ATOM 1555 O O . GLU A 1 211 ? -2.570 -11.959 9.944 1.00 93.00 211 GLU A O 1
ATOM 1560 N N . ALA A 1 212 ? -2.558 -10.270 11.415 1.00 90.62 212 ALA A N 1
ATOM 1561 C CA . ALA A 1 212 ? -2.452 -11.122 12.593 1.00 90.62 212 ALA A CA 1
ATOM 1562 C C . ALA A 1 212 ? -3.389 -10.633 13.703 1.00 90.62 212 ALA A C 1
ATOM 1564 O O . ALA A 1 212 ? -3.748 -9.455 13.737 1.00 90.62 212 ALA A O 1
ATOM 1565 N N . PRO A 1 213 ? -3.792 -11.488 14.657 1.00 90.44 213 PRO A N 1
ATOM 1566 C CA . PRO A 1 213 ? -4.515 -11.042 15.841 1.00 90.44 213 PRO A CA 1
ATOM 1567 C C . PRO A 1 213 ? -3.704 -9.998 16.618 1.00 90.44 213 PRO A C 1
ATOM 1569 O O . PRO A 1 213 ? -2.488 -10.135 16.769 1.00 90.44 213 PRO A O 1
ATOM 1572 N N . ALA A 1 214 ? -4.365 -8.990 17.192 1.00 87.50 214 ALA A N 1
ATOM 1573 C CA . ALA A 1 214 ? -3.701 -7.922 17.939 1.00 87.50 214 ALA A CA 1
ATOM 1574 C C . ALA A 1 214 ? -2.731 -8.455 19.010 1.00 87.50 214 ALA A C 1
ATOM 1576 O O . ALA A 1 214 ? -1.638 -7.908 19.160 1.00 87.50 214 ALA A O 1
ATOM 1577 N N . ARG A 1 215 ? -3.085 -9.554 19.696 1.00 84.81 215 ARG A N 1
ATOM 1578 C CA . ARG A 1 215 ? -2.232 -10.224 20.701 1.00 84.81 215 ARG A CA 1
ATOM 1579 C C . ARG A 1 215 ? -0.918 -10.809 20.171 1.00 84.81 215 ARG A C 1
ATOM 1581 O O . ARG A 1 215 ? 0.011 -10.979 20.951 1.00 84.81 215 ARG A O 1
ATOM 1588 N N . GLU A 1 216 ? -0.869 -11.163 18.893 1.00 81.69 216 GLU A N 1
ATOM 1589 C CA . GLU A 1 216 ? 0.268 -11.813 18.226 1.00 81.69 216 GLU A CA 1
ATOM 1590 C C . GLU A 1 216 ? 1.135 -10.789 17.480 1.00 81.69 216 GLU A C 1
ATOM 1592 O O . GLU A 1 216 ? 2.184 -11.124 16.943 1.00 81.69 216 GLU A O 1
ATOM 1597 N N . SER A 1 217 ? 0.725 -9.520 17.502 1.00 80.25 217 SER A N 1
ATOM 1598 C CA . SER A 1 217 ? 1.429 -8.405 16.880 1.00 80.25 217 SER A CA 1
ATOM 1599 C C . SER A 1 217 ? 2.019 -7.453 17.927 1.00 80.25 217 SER A C 1
ATOM 1601 O O . SER A 1 217 ? 1.702 -7.509 19.120 1.00 80.25 217 SER A O 1
ATOM 1603 N N . TRP A 1 218 ? 2.803 -6.475 17.470 1.00 77.75 218 TRP A N 1
ATOM 1604 C CA . TRP A 1 218 ? 3.289 -5.386 18.321 1.00 77.75 218 TRP A CA 1
ATOM 1605 C C . TRP A 1 218 ? 2.155 -4.564 18.976 1.00 77.75 218 TRP A C 1
ATOM 1607 O O . TRP A 1 218 ? 2.375 -3.921 20.007 1.00 77.75 218 TRP A O 1
ATOM 1617 N N . HIS A 1 219 ? 0.927 -4.626 18.440 1.00 78.00 219 HIS A N 1
ATOM 1618 C CA . HIS A 1 219 ? -0.252 -3.941 18.977 1.00 78.00 219 HIS A CA 1
ATOM 1619 C C . HIS A 1 219 ? -0.746 -4.511 20.311 1.00 78.00 219 HIS A C 1
ATOM 1621 O O . HIS A 1 219 ? -1.545 -3.850 20.977 1.00 78.00 219 HIS A O 1
ATOM 1627 N N . ALA A 1 220 ? -0.258 -5.676 20.752 1.00 75.38 220 ALA A N 1
ATOM 1628 C CA . ALA A 1 220 ? -0.617 -6.263 22.044 1.00 75.38 220 ALA A CA 1
ATOM 1629 C C . ALA A 1 220 ? -0.409 -5.278 23.211 1.00 75.38 220 ALA A C 1
ATOM 1631 O O . ALA A 1 220 ? -1.212 -5.217 24.142 1.00 75.38 220 ALA A O 1
ATOM 1632 N N . GLN A 1 221 ? 0.623 -4.432 23.120 1.00 78.69 221 GLN A N 1
ATOM 1633 C CA . GLN A 1 221 ? 0.941 -3.407 24.121 1.00 78.69 221 GLN A CA 1
ATOM 1634 C C . GLN A 1 221 ? -0.110 -2.283 24.193 1.00 78.69 221 GLN A C 1
ATOM 1636 O O . GLN A 1 221 ? -0.197 -1.578 25.198 1.00 78.69 221 GLN A O 1
ATOM 1641 N N . LEU A 1 222 ? -0.914 -2.101 23.141 1.00 78.00 222 LEU A N 1
ATOM 1642 C CA . LEU A 1 222 ? -1.947 -1.067 23.056 1.00 78.00 222 LEU A CA 1
ATOM 1643 C C . LEU A 1 222 ? -3.300 -1.519 23.618 1.00 78.00 222 LEU A C 1
ATOM 1645 O O . LEU A 1 222 ? -4.176 -0.681 23.800 1.00 78.00 222 LEU A O 1
ATOM 1649 N N . LEU A 1 223 ? -3.490 -2.810 23.898 1.00 76.62 223 LEU A N 1
ATOM 1650 C CA . LEU A 1 223 ? -4.780 -3.338 24.357 1.00 76.62 223 LEU A CA 1
ATOM 1651 C C . LEU A 1 223 ? -5.082 -3.015 25.830 1.00 76.62 223 LEU A C 1
ATOM 1653 O O . LEU A 1 223 ? -6.226 -3.135 26.259 1.00 76.62 223 LEU A O 1
ATOM 1657 N N . GLY A 1 224 ? -4.077 -2.568 26.592 1.00 66.00 224 GLY A N 1
ATOM 1658 C CA . GLY A 1 224 ? -4.180 -2.389 28.039 1.00 66.00 224 GLY A CA 1
ATOM 1659 C C . GLY A 1 224 ? -4.316 -3.727 28.775 1.00 66.00 224 GLY A C 1
ATOM 1660 O O . GLY A 1 224 ? -4.723 -4.742 28.214 1.00 66.00 224 GLY A O 1
ATOM 1661 N N . THR A 1 225 ? -3.949 -3.764 30.054 1.00 56.25 225 THR A N 1
ATOM 1662 C CA . THR A 1 225 ? -4.231 -4.940 30.886 1.00 56.25 225 THR A CA 1
ATOM 1663 C C . THR A 1 225 ? -5.749 -5.058 31.029 1.00 56.25 225 THR A C 1
ATOM 1665 O O . THR A 1 225 ? -6.361 -4.078 31.467 1.00 56.25 225 THR A O 1
ATOM 1668 N N . PRO A 1 226 ? -6.387 -6.199 30.696 1.00 48.94 226 PRO A N 1
ATOM 1669 C CA . PRO A 1 226 ? -7.799 -6.367 30.999 1.00 48.94 226 PRO A CA 1
ATOM 1670 C C . PRO A 1 226 ? -7.977 -6.161 32.504 1.00 48.94 226 PRO A C 1
ATOM 1672 O O . PRO A 1 226 ? -7.270 -6.776 33.305 1.00 48.94 226 PRO A O 1
ATOM 1675 N N . ALA A 1 227 ? -8.875 -5.254 32.892 1.00 40.97 227 ALA A N 1
ATOM 1676 C CA . ALA A 1 227 ? -9.259 -5.117 34.287 1.00 40.97 227 ALA A CA 1
ATOM 1677 C C . ALA A 1 227 ? -9.774 -6.488 34.741 1.00 40.97 227 ALA A C 1
ATOM 1679 O O . ALA A 1 227 ? -10.764 -6.982 34.197 1.00 40.97 227 ALA A O 1
ATOM 1680 N N . ALA A 1 228 ? -9.045 -7.124 35.663 1.00 36.56 228 ALA A N 1
ATOM 1681 C CA . ALA A 1 228 ? -9.421 -8.410 36.230 1.00 36.56 228 ALA A CA 1
ATOM 1682 C C . ALA A 1 228 ? -10.880 -8.320 36.699 1.00 36.56 228 ALA A C 1
ATOM 1684 O O . ALA A 1 228 ? -11.208 -7.478 37.535 1.00 36.56 228 ALA A O 1
ATOM 1685 N N . SER A 1 229 ? -11.747 -9.117 36.070 1.00 37.72 229 SER A N 1
ATOM 1686 C CA . SER A 1 229 ? -13.146 -9.291 36.470 1.00 37.72 229 SER A CA 1
ATOM 1687 C C . SER A 1 229 ? -13.253 -10.397 37.506 1.00 37.72 229 SER A C 1
ATOM 1689 O O . SER A 1 229 ? -12.508 -11.392 37.357 1.00 37.72 229 SER A O 1
#

Organism: Salinibacter ruber (strain DSM 13855 / M31) (NCBI:txid309807)